Protein 3GN3 (pdb70)

Secondary structure (DSSP, 8-state):
-GGGSSEEE--SEEEEEEE-TT-HHHHHHHTTHHHHHHHH-TTTEEEEEEE---TTSTTHHHHHHHHHHHTTSTTHHHHHHHHHHHHHHTGGGGS-BTTTBSGGGG--HHHHHHHHHHHHT---HHHHH-GGGHHHHHHHHHHHHHHT--SSSEEEETTEE-TT--TTS-HHHHHHHH-/--TTTTEEE--SEEEEEEE-TT-HHHHHHHTTHHHHHHHH-TTTEEEEEEE---TTSTTHHHHHHHHHHHTTSTTTHHHHHHHHHHHHHT-GGGS-BTTTBSGGGG--HHHHHHHHHHHHT---HHHHT-GGGHHHHHHHHHHHHHTT--SSSEEEETTEE-TT--TTS-HHHHHHHH-

Foldseek 3Di:
DLVDQLKAAQAPKEKEKEAQLLDLQRLLLLVCVVVLCVVLDSNHYMYGYFYDQDVLFPCSVLLVLQLLLLLVPPVHNVRSSLLSVLCSVVSVVSGAVVSPHDPCVVPDSVNVQVSSCVRSVDDRVVSSPPPVSVVSVVVSNVVCVVLVPDDPIWMAIPSHTDPPDGSPDDSVVVSVVSD/DLQPQQKAADADKEKEKEAQLLDLQSLLLLVCVVVLCVVQDSNHYMYGYFYDQDVLFPCSVLLVLQLLLLLVDPCHNVSSSLLSVLCSVVRVVSGADVSPHDPCVVPDSVRVNVSSCVSSVDDRVVSSPDPVSVVSVVVSHVVCVVLPHDDPIWIDIPSHTDPPDGSPDDSVVVSVVSD

Sequence (358 aa):
MHSDALSWGHGPRLFEVFLEPTCPFSVKAFFKLDDLLAQAGEDNVTVRIRLQSQPWHMFSGVIVRCILAAATLEGGKESAKAVMTAVASHREEFEFEHHAGGPNLDATPNDIIARIERYSGLALAEAFANPELEHAVKWHTKYARQNGIHVSPTFMINGLVQPGMSSGDPVSKWVSDIGMHSDALSWGHGPRLFEVFLEPTCPFSVKAFFKLDDLLAQAGEDNVTVRIRLQSQPWHMFSGVIVRCILAAATLEGGKESAKAVMTAVASHREEFEFEHHAGGPNLDATPNDIIARIERYSGLALAEAFANPELEHAVKWHTKYARQNGIHVSPTFMINGLVQPGMSSGDPVSKWVSDIG

B-factor: mean 40.94, std 8.8, range [12.62, 72.03]

InterPro domains:
  IPR036249 Thioredoxin-like superfamily [SSF52833] (10-175)

Structure (mmCIF, N/CA/C/O backbone):
data_3GN3
#
_entry.id   3GN3
#
_cell.length_a   151.968
_cell.length_b   151.968
_cell.length_c   115.894
_cell.angle_alpha   90.00
_cell.angle_beta   90.00
_cell.angle_gamma   120.00
#
_symmetry.space_group_name_H-M   'P 61 2 2'
#
loop_
_entity.id
_entity.type
_entity.pdbx_description
1 polymer 'putative protein-disulfide isomerase'
2 non-polymer 'SULFATE ION'
3 non-polymer GLYCEROL
4 water water
#
loop_
_atom_site.group_PDB
_atom_site.id
_atom_site.type_symbol
_atom_site.label_atom_id
_atom_site.label_alt_id
_atom_site.label_comp_id
_atom_site.label_asym_id
_atom_site.label_entity_id
_atom_site.label_seq_id
_atom_site.pdbx_PDB_ins_code
_atom_site.Cartn_x
_atom_site.Cartn_y
_atom_site.Cartn_z
_atom_site.occupancy
_atom_site.B_iso_or_equiv
_atom_site.auth_seq_id
_atom_site.auth_comp_id
_atom_site.auth_asym_id
_atom_site.auth_atom_id
_atom_site.pdbx_PDB_model_num
ATOM 1 N N . MET A 1 4 ? 38.769 54.778 11.114 1.00 67.83 1 MET A N 1
ATOM 2 C CA . MET A 1 4 ? 39.991 55.046 10.291 1.00 67.62 1 MET A CA 1
ATOM 3 C C . MET A 1 4 ? 40.552 53.783 9.639 1.00 67.13 1 MET A C 1
ATOM 4 O O . MET A 1 4 ? 41.226 52.981 10.300 1.00 66.93 1 MET A O 1
ATOM 9 N N . HIS A 1 5 ? 40.272 53.620 8.340 1.00 66.27 2 HIS A N 1
ATOM 10 C CA . HIS A 1 5 ? 40.836 52.516 7.548 1.00 65.16 2 HIS A CA 1
ATOM 11 C C . HIS A 1 5 ? 42.359 52.575 7.541 1.00 64.42 2 HIS A C 1
ATOM 12 O O . HIS A 1 5 ? 43.015 51.542 7.569 1.00 64.61 2 HIS A O 1
ATOM 19 N N . SER A 1 6 ? 42.904 53.791 7.507 1.00 63.51 3 SER A N 1
ATOM 20 C CA . SER A 1 6 ? 44.344 54.039 7.354 1.00 62.77 3 SER A CA 1
ATOM 21 C C . SER A 1 6 ? 45.271 53.449 8.423 1.00 62.04 3 SER A C 1
ATOM 22 O O . SER A 1 6 ? 46.479 53.411 8.227 1.00 61.96 3 SER A O 1
ATOM 25 N N . ASP A 1 7 ? 44.730 53.006 9.552 1.00 61.18 4 ASP A N 1
ATOM 26 C CA . ASP A 1 7 ? 45.599 52.425 10.576 1.00 60.38 4 ASP A CA 1
ATOM 27 C C . ASP A 1 7 ? 45.092 51.185 11.342 1.00 58.61 4 ASP A C 1
ATOM 28 O O . ASP A 1 7 ? 45.522 50.948 12.460 1.00 58.80 4 ASP A O 1
ATOM 33 N N . ALA A 1 8 ? 44.224 50.375 10.745 1.00 56.55 5 ALA A N 1
ATOM 34 C CA . ALA A 1 8 ? 43.859 49.119 11.396 1.00 54.66 5 ALA A CA 1
ATOM 35 C C . ALA A 1 8 ? 45.098 48.216 11.469 1.00 53.22 5 ALA A C 1
ATOM 36 O O . ALA A 1 8 ? 45.523 47.807 12.565 1.00 53.06 5 ALA A O 1
ATOM 38 N N . LEU A 1 9 ? 45.690 47.948 10.307 1.00 50.77 6 LEU A N 1
ATOM 39 C CA . LEU A 1 9 ? 46.763 46.975 10.201 1.00 48.56 6 LEU A CA 1
ATOM 40 C C . LEU A 1 9 ? 48.088 47.628 10.568 1.00 47.49 6 LEU A C 1
ATOM 41 O O . LEU A 1 9 ? 48.958 47.808 9.722 1.00 47.33 6 LEU A O 1
ATOM 46 N N . SER A 1 10 ? 48.221 47.980 11.844 1.00 45.74 7 SER A N 1
ATOM 47 C CA . SER A 1 10 ? 49.308 48.814 12.314 1.00 44.57 7 SER A CA 1
ATOM 48 C C . SER A 1 10 ? 49.917 48.287 13.628 1.00 43.90 7 SER A C 1
ATOM 49 O O . SER A 1 10 ? 49.190 47.865 14.515 1.00 44.19 7 SER A O 1
ATOM 52 N N . TRP A 1 11 ? 51.244 48.286 13.736 1.00 42.19 8 TRP A N 1
ATOM 53 C CA . TRP A 1 11 ? 51.930 47.788 14.921 1.00 41.00 8 TRP A CA 1
ATOM 54 C C . TRP A 1 11 ? 53.134 48.667 15.210 1.00 40.68 8 TRP A C 1
ATOM 55 O O . TRP A 1 11 ? 53.746 49.237 14.299 1.00 40.24 8 TRP A O 1
ATOM 66 N N . GLY A 1 12 ? 53.484 48.759 16.489 1.00 39.99 9 GLY A N 1
ATOM 67 C CA . GLY A 1 12 ? 54.589 49.593 16.917 1.00 39.48 9 GLY A CA 1
ATOM 68 C C . GLY A 1 12 ? 54.038 50.981 17.082 1.00 39.28 9 GLY A C 1
ATOM 69 O O . GLY A 1 12 ? 52.906 51.240 16.693 1.00 39.11 9 GLY A O 1
ATOM 70 N N . HIS A 1 13 ? 54.825 51.877 17.659 1.00 39.39 10 HIS A N 1
ATOM 71 C CA . HIS A 1 13 ? 54.358 53.225 17.909 1.00 39.94 10 HIS A CA 1
ATOM 72 C C . HIS A 1 13 ? 55.477 54.245 17.702 1.00 40.27 10 HIS A C 1
ATOM 73 O O . HIS A 1 13 ? 55.374 55.377 18.164 1.00 40.37 10 HIS A O 1
ATOM 80 N N . GLY A 1 14 ? 56.537 53.848 16.995 1.00 40.56 11 GLY A N 1
ATOM 81 C CA . GLY A 1 14 ? 57.661 54.749 16.704 1.00 40.61 11 GLY A CA 1
ATOM 82 C C . GLY A 1 14 ? 57.334 55.805 15.650 1.00 40.78 11 GLY A C 1
ATOM 83 O O . GLY A 1 14 ? 56.312 55.701 14.962 1.00 40.81 11 GLY A O 1
ATOM 84 N N . PRO A 1 15 ? 58.195 56.832 15.518 1.00 40.48 12 PRO A N 1
ATOM 85 C CA . PRO A 1 15 ? 57.919 57.939 14.605 1.00 40.42 12 PRO A CA 1
ATOM 86 C C . PRO A 1 15 ? 58.334 57.691 13.141 1.00 40.49 12 PRO A C 1
ATOM 87 O O . PRO A 1 15 ? 57.891 58.422 12.258 1.00 40.52 12 PRO A O 1
ATOM 91 N N . ARG A 1 16 ? 59.194 56.706 12.885 1.00 40.03 13 ARG A N 1
ATOM 92 C CA . ARG A 1 16 ? 59.513 56.352 11.507 1.00 39.62 13 ARG A CA 1
ATOM 93 C C . ARG A 1 16 ? 58.471 55.363 10.976 1.00 38.28 13 ARG A C 1
ATOM 94 O O . ARG A 1 16 ? 58.313 54.285 11.528 1.00 38.31 13 ARG A O 1
ATOM 102 N N . LEU A 1 17 ? 57.770 55.743 9.905 1.00 36.73 14 L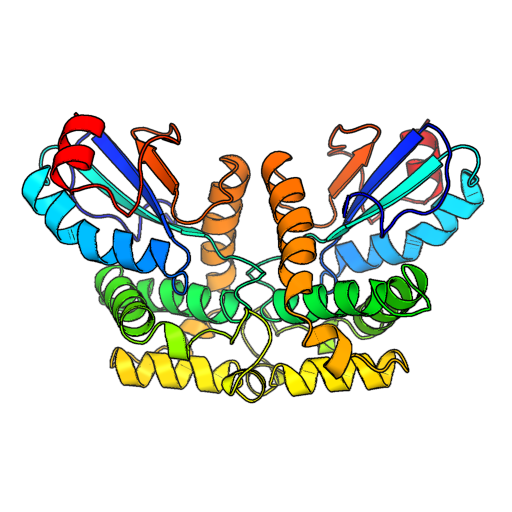EU A N 1
ATOM 103 C CA . LEU A 1 17 ? 56.676 54.943 9.362 1.00 35.04 14 LEU A CA 1
ATOM 104 C C . LEU A 1 17 ? 57.114 54.015 8.228 1.00 34.46 14 LEU A C 1
ATOM 105 O O . LEU A 1 17 ? 57.627 54.462 7.190 1.00 34.50 14 LEU A O 1
ATOM 110 N N . PHE A 1 18 ? 56.897 52.723 8.441 1.00 33.35 15 PHE A N 1
ATOM 111 C CA . PHE A 1 18 ? 57.291 51.694 7.499 1.00 32.84 15 PHE A CA 1
ATOM 112 C C . PHE A 1 18 ? 56.047 51.043 6.935 1.00 32.70 15 PHE A C 1
ATOM 113 O O . PHE A 1 18 ? 55.366 50.295 7.645 1.00 32.85 15 PHE A O 1
ATOM 121 N N . GLU A 1 19 ? 55.736 51.330 5.671 1.00 32.22 16 GLU A N 1
ATOM 122 C CA . GLU A 1 19 ? 54.534 50.770 5.051 1.00 31.75 16 GLU A CA 1
ATOM 123 C C . GLU A 1 19 ? 54.901 49.718 4.034 1.00 31.81 16 GLU A C 1
ATOM 124 O O . GLU A 1 19 ? 55.808 49.927 3.219 1.00 32.66 16 GLU A O 1
ATOM 130 N N . VAL A 1 20 ? 54.210 48.584 4.086 1.00 31.11 17 VAL A N 1
ATOM 131 C CA . VAL A 1 20 ? 54.495 47.482 3.182 1.00 30.66 17 VAL A CA 1
ATOM 132 C C . VAL A 1 20 ? 53.215 47.037 2.491 1.00 30.42 17 VAL A C 1
ATOM 133 O O . VAL A 1 20 ? 52.217 46.714 3.163 1.00 30.22 17 VAL A O 1
ATOM 137 N N . PHE A 1 21 ? 53.262 47.005 1.158 1.00 29.84 18 PHE A N 1
ATOM 138 C CA . PHE A 1 21 ? 52.126 46.637 0.330 1.00 29.34 18 PHE A CA 1
ATOM 139 C C . PHE A 1 21 ? 52.245 45.177 0.011 1.00 29.84 18 PHE A C 1
ATOM 140 O O . PHE A 1 21 ? 53.231 44.741 -0.577 1.00 30.17 18 PHE A O 1
ATOM 148 N N . LEU A 1 22 ? 51.237 44.412 0.400 1.00 30.43 19 LEU A N 1
ATOM 149 C CA . LEU A 1 22 ? 51.312 42.968 0.279 1.00 31.20 19 LEU A CA 1
ATOM 150 C C . LEU A 1 22 ? 50.114 42.402 -0.475 1.00 31.86 19 LEU A C 1
ATOM 151 O O . LEU A 1 22 ? 48.971 42.803 -0.237 1.00 32.05 19 LEU A O 1
ATOM 156 N N . GLU A 1 23 ? 50.393 41.501 -1.407 1.00 32.53 20 GLU A N 1
ATOM 157 C CA . GLU A 1 23 ? 49.365 40.653 -1.992 1.00 34.01 20 GLU A CA 1
ATOM 158 C C . GLU A 1 23 ? 49.400 39.340 -1.198 1.00 34.41 20 GLU A C 1
ATOM 159 O O . GLU A 1 23 ? 50.422 38.641 -1.205 1.00 35.21 20 GLU A O 1
ATOM 165 N N . PRO A 1 24 ? 48.297 39.002 -0.509 1.00 34.78 21 PRO A N 1
ATOM 166 C CA . PRO A 1 24 ? 48.276 37.856 0.437 1.00 35.04 21 PRO A CA 1
ATOM 167 C C . PRO A 1 24 ? 48.672 36.497 -0.144 1.00 34.87 21 PRO A C 1
ATOM 168 O O . PRO A 1 24 ? 49.111 35.619 0.614 1.00 35.11 21 PRO A O 1
ATOM 172 N N . THR A 1 25 ? 48.526 36.318 -1.455 1.00 34.52 22 THR A N 1
ATOM 173 C CA . THR A 1 25 ? 48.893 35.044 -2.086 1.00 34.43 22 THR A CA 1
ATOM 174 C C . THR A 1 25 ? 50.120 35.148 -2.990 1.00 34.37 22 THR A C 1
ATOM 175 O O . THR A 1 25 ? 50.334 34.290 -3.856 1.00 34.69 22 THR A O 1
ATOM 179 N N . CYS A 1 26 ? 50.916 36.196 -2.811 1.00 34.12 23 CYS A N 1
ATOM 180 C CA . CYS A 1 26 ? 52.110 36.388 -3.636 1.00 33.82 23 CYS A CA 1
ATOM 181 C C . CYS A 1 26 ? 53.341 35.854 -2.903 1.00 33.50 23 CYS A C 1
ATOM 182 O O . CYS A 1 26 ? 53.560 36.178 -1.744 1.00 33.12 23 CYS A O 1
ATOM 185 N N . PRO A 1 27 ? 54.152 35.025 -3.578 1.00 33.75 24 PRO A N 1
ATOM 186 C CA . PRO A 1 27 ? 55.287 34.355 -2.898 1.00 33.67 24 PRO A CA 1
ATOM 187 C C . PRO A 1 27 ? 56.270 35.334 -2.237 1.00 34.08 24 PRO A C 1
ATOM 188 O O . PRO A 1 27 ? 56.728 35.094 -1.102 1.00 34.32 24 PRO A O 1
ATOM 192 N N . PHE A 1 28 ? 56.567 36.436 -2.930 1.00 34.07 25 PHE A N 1
ATOM 193 C CA . PHE A 1 28 ? 57.504 37.438 -2.426 1.00 33.79 25 PHE A CA 1
ATOM 194 C C . PHE A 1 28 ? 56.897 38.191 -1.270 1.00 33.74 25 PHE A C 1
ATOM 195 O O . PHE A 1 28 ? 57.606 38.543 -0.306 1.00 33.54 25 PHE A O 1
ATOM 203 N N . SER A 1 29 ? 55.583 38.432 -1.366 1.00 33.72 26 SER A N 1
ATOM 204 C CA . SER A 1 29 ? 54.833 39.091 -0.298 1.00 33.80 26 SER A CA 1
ATOM 205 C C . SER A 1 29 ? 54.868 38.266 0.976 1.00 33.43 26 SER A C 1
ATOM 206 O O . SER A 1 29 ? 55.184 38.795 2.033 1.00 33.63 26 SER A O 1
ATOM 209 N N . VAL A 1 30 ? 54.570 36.974 0.854 1.00 33.59 27 VAL A N 1
ATOM 210 C CA . VAL A 1 30 ? 54.635 35.999 1.956 1.00 34.03 27 VAL A CA 1
ATOM 211 C C . VAL A 1 30 ? 56.007 36.022 2.661 1.00 34.66 27 VAL A C 1
ATOM 212 O O . VAL A 1 30 ? 56.092 36.158 3.887 1.00 34.66 27 VAL A O 1
ATOM 216 N N . LYS A 1 31 ? 57.070 35.918 1.867 1.00 35.10 28 LYS A N 1
ATOM 217 C CA . LYS A 1 31 ? 58.434 36.044 2.350 1.00 35.62 28 LYS A CA 1
ATOM 218 C C . LYS A 1 31 ? 58.614 37.331 3.193 1.00 35.65 28 LYS A C 1
ATOM 219 O O . LYS A 1 31 ? 59.086 37.272 4.335 1.00 35.80 28 LYS A O 1
ATOM 225 N N . ALA A 1 32 ? 58.214 38.486 2.660 1.00 35.45 29 ALA A N 1
ATOM 226 C CA . ALA A 1 32 ? 58.320 39.735 3.429 1.00 35.24 29 ALA A CA 1
ATOM 227 C C . ALA A 1 32 ? 57.402 39.723 4.655 1.00 35.26 29 ALA A C 1
ATOM 228 O O . ALA A 1 32 ? 57.757 40.254 5.721 1.00 35.14 29 ALA A O 1
ATOM 230 N N . PHE A 1 33 ? 56.231 39.105 4.504 1.00 35.16 30 PHE A N 1
ATOM 231 C CA . PHE A 1 33 ? 55.246 39.066 5.578 1.00 35.84 30 PHE A CA 1
ATOM 232 C C . PHE A 1 33 ? 55.824 38.373 6.815 1.00 36.08 30 PHE A C 1
ATOM 233 O O . PHE A 1 33 ? 55.800 38.921 7.918 1.00 35.72 30 PHE A O 1
ATOM 241 N N . PHE A 1 34 ? 56.350 37.171 6.607 1.00 36.59 31 PHE A N 1
ATOM 242 C CA . PHE A 1 34 ? 57.040 36.432 7.659 1.00 37.56 31 PHE A CA 1
ATOM 243 C C . PHE A 1 34 ? 58.318 37.090 8.228 1.00 38.16 31 PHE A C 1
ATOM 244 O O . PHE A 1 34 ? 58.937 36.527 9.121 1.00 39.27 31 PHE A O 1
ATOM 252 N N . LYS A 1 35 ? 58.697 38.279 7.755 1.00 38.06 32 LYS A N 1
ATOM 253 C CA . LYS A 1 35 ? 59.841 38.985 8.329 1.00 37.35 32 LYS A CA 1
ATOM 254 C C . LYS A 1 35 ? 59.414 40.190 9.152 1.00 37.91 32 LYS A C 1
ATOM 255 O O . LYS A 1 35 ? 60.253 40.854 9.774 1.00 38.64 32 LYS A O 1
ATOM 261 N N . LEU A 1 36 ? 58.121 40.488 9.184 1.00 37.89 33 LEU A N 1
ATOM 262 C CA . LEU A 1 36 ? 57.689 41.709 9.852 1.00 38.37 33 LEU A CA 1
ATOM 263 C C . LEU A 1 36 ? 57.801 41.651 11.379 1.00 38.95 33 LEU A C 1
ATOM 264 O O . LEU A 1 36 ? 58.038 42.680 12.022 1.00 38.09 33 LEU A O 1
ATOM 269 N N . ASP A 1 37 ? 57.658 40.451 11.957 1.00 40.33 34 ASP A N 1
ATOM 270 C CA . ASP A 1 37 ? 57.881 40.267 13.405 1.00 41.64 34 ASP A CA 1
ATOM 271 C C . ASP A 1 37 ? 59.322 40.604 13.784 1.00 41.22 34 ASP A C 1
ATOM 272 O O . ASP A 1 37 ? 59.533 41.436 14.663 1.00 40.70 34 ASP A O 1
ATOM 277 N N . ASP A 1 38 ? 60.295 39.994 13.095 1.00 41.12 35 ASP A N 1
ATOM 278 C CA . ASP A 1 38 ? 61.713 40.332 13.297 1.00 41.60 35 ASP A CA 1
ATOM 279 C C . ASP A 1 38 ? 61.933 41.800 13.111 1.00 41.08 35 ASP A C 1
ATOM 280 O O . ASP A 1 38 ? 62.621 42.425 13.914 1.00 41.61 35 ASP A O 1
ATOM 285 N N . LEU A 1 39 ? 61.383 42.345 12.029 1.00 39.88 36 LEU A N 1
ATOM 286 C CA . LEU A 1 39 ? 61.611 43.738 11.736 1.00 39.05 36 LEU A CA 1
ATOM 287 C C . LEU A 1 39 ? 61.264 44.633 12.936 1.00 38.57 36 LEU A C 1
ATOM 288 O O . LEU A 1 39 ? 62.071 45.461 13.357 1.00 38.46 36 LEU A O 1
ATOM 293 N N . LEU A 1 40 ? 60.070 44.446 13.480 1.00 38.35 37 LEU A N 1
ATOM 294 C CA . LEU A 1 40 ? 59.595 45.224 14.614 1.00 38.45 37 LEU A CA 1
ATOM 295 C C . LEU A 1 40 ? 60.474 45.011 15.872 1.00 38.05 37 LEU A C 1
ATOM 296 O O . LEU A 1 40 ? 60.872 45.967 16.542 1.00 37.38 37 LEU A O 1
ATOM 301 N N . ALA A 1 41 ? 60.778 43.746 16.157 1.00 37.88 38 ALA A N 1
ATOM 302 C CA . ALA A 1 41 ? 61.706 43.356 17.224 1.00 37.49 38 ALA A CA 1
ATOM 303 C C . ALA A 1 41 ? 63.086 44.024 17.081 1.00 37.51 38 ALA A C 1
ATOM 304 O O . ALA A 1 41 ? 63.599 44.614 18.026 1.00 37.59 38 ALA A O 1
ATOM 306 N N . GLN A 1 42 ? 63.670 43.933 15.894 1.00 37.62 39 GLN A N 1
ATOM 307 C CA . GLN A 1 42 ? 64.990 44.485 15.629 1.00 37.75 39 GLN A CA 1
ATOM 308 C C . GLN A 1 42 ? 64.997 45.985 15.467 1.00 38.57 39 GLN A C 1
ATOM 309 O O . GLN A 1 42 ? 65.901 46.626 15.948 1.00 39.21 39 GLN A O 1
ATOM 315 N N . ALA A 1 43 ? 64.011 46.556 14.784 1.00 39.67 40 ALA A N 1
ATOM 316 C CA . ALA A 1 43 ? 63.946 48.008 14.652 1.00 40.35 40 ALA A CA 1
ATOM 317 C C . ALA A 1 43 ? 63.539 48.686 15.959 1.00 40.92 40 ALA A C 1
ATOM 318 O O . ALA A 1 43 ? 64.049 49.755 16.284 1.00 40.41 40 ALA A O 1
ATOM 320 N N . GLY A 1 44 ? 62.611 48.055 16.687 1.00 42.08 41 GLY A N 1
ATOM 321 C CA . GLY A 1 44 ? 62.115 48.552 17.977 1.00 42.97 41 GLY A CA 1
ATOM 322 C C . GLY A 1 44 ? 60.804 49.315 17.877 1.00 44.02 41 GLY A C 1
ATOM 323 O O . GLY A 1 44 ? 60.699 50.281 17.123 1.00 43.91 41 GLY A O 1
ATOM 324 N N . GLU A 1 45 ? 59.812 48.900 18.662 1.00 44.81 42 GLU A N 1
ATOM 325 C CA . GLU A 1 45 ? 58.497 49.547 18.670 1.00 46.01 42 GLU A CA 1
ATOM 326 C C . GLU A 1 45 ? 58.500 50.994 19.103 1.00 46.07 42 GLU A C 1
ATOM 327 O O . GLU A 1 45 ? 57.511 51.704 18.913 1.00 45.88 42 GLU A O 1
ATOM 333 N N . ASP A 1 46 ? 59.610 51.420 19.692 1.00 46.59 43 ASP A N 1
ATOM 334 C CA . ASP A 1 46 ? 59.782 52.806 20.100 1.00 47.29 43 ASP A CA 1
ATOM 335 C C . ASP A 1 46 ? 60.271 53.660 18.942 1.00 46.38 43 ASP A C 1
ATOM 336 O O . ASP A 1 46 ? 60.105 54.871 18.965 1.00 46.49 43 ASP A O 1
ATOM 341 N N . ASN A 1 47 ? 60.834 53.010 17.924 1.00 45.50 44 ASN A N 1
ATOM 342 C CA . ASN A 1 47 ? 61.403 53.678 16.749 1.00 44.98 44 ASN A CA 1
ATOM 343 C C . ASN A 1 47 ? 60.544 53.695 15.469 1.00 44.32 44 ASN A C 1
ATOM 344 O O . ASN A 1 47 ? 60.619 54.639 14.673 1.00 43.87 44 ASN A O 1
ATOM 349 N N . VAL A 1 48 ? 59.750 52.645 15.270 1.00 43.23 45 VAL A N 1
ATOM 350 C CA . VAL A 1 48 ? 59.025 52.490 14.028 1.00 42.30 45 VAL A CA 1
ATOM 351 C C . VAL A 1 48 ? 57.582 52.157 14.265 1.00 41.67 45 VAL A C 1
ATOM 352 O O . VAL A 1 48 ? 57.219 51.632 15.325 1.00 42.15 45 VAL A O 1
ATOM 356 N N . THR A 1 49 ? 56.772 52.478 13.263 1.00 40.33 46 THR A N 1
ATOM 357 C CA . THR A 1 49 ? 55.442 51.919 13.105 1.00 39.51 46 THR A CA 1
ATOM 358 C C . THR A 1 49 ? 55.434 51.110 11.799 1.00 38.63 46 THR A C 1
ATOM 359 O O . THR A 1 49 ? 55.888 51.587 10.766 1.00 38.64 46 THR A O 1
ATOM 363 N N . VAL A 1 50 ? 54.964 49.873 11.871 1.00 37.63 47 VAL A N 1
ATOM 364 C CA . VAL A 1 50 ? 54.829 49.020 10.703 1.00 37.16 47 VAL A CA 1
ATOM 365 C C . VAL A 1 50 ? 53.355 48.936 10.324 1.00 36.90 47 VAL A C 1
ATOM 366 O O . VAL A 1 50 ? 52.532 48.575 11.149 1.00 36.64 47 VAL A O 1
ATOM 370 N N . ARG A 1 51 ? 53.016 49.292 9.085 1.00 36.82 48 ARG A N 1
ATOM 371 C CA . ARG A 1 51 ? 51.643 49.108 8.585 1.00 36.51 48 ARG A CA 1
ATOM 372 C C . ARG A 1 51 ? 51.613 48.256 7.331 1.00 36.10 48 ARG A C 1
ATOM 373 O O . ARG A 1 51 ? 52.415 48.452 6.411 1.00 36.22 48 ARG A O 1
ATOM 381 N N . ILE A 1 52 ? 50.676 47.320 7.310 1.00 35.50 49 ILE A N 1
ATOM 382 C CA . ILE A 1 52 ? 50.349 46.554 6.123 1.00 35.27 49 ILE A CA 1
ATOM 383 C C . ILE A 1 52 ? 49.249 47.254 5.288 1.00 35.14 49 ILE A C 1
ATOM 384 O O . ILE A 1 52 ? 48.230 47.705 5.827 1.00 35.06 49 ILE A O 1
ATOM 389 N N . ARG A 1 53 ? 49.476 47.365 3.977 1.00 34.94 50 ARG A N 1
ATOM 390 C CA . ARG A 1 53 ? 48.413 47.757 3.049 1.00 34.57 50 ARG A CA 1
ATOM 391 C C . ARG A 1 53 ? 48.239 46.600 2.098 1.00 34.75 50 ARG A C 1
ATOM 392 O O . ARG A 1 53 ? 49.209 45.926 1.746 1.00 34.76 50 ARG A O 1
ATOM 400 N N . LEU A 1 54 ? 47.001 46.370 1.674 1.00 34.50 51 LEU A N 1
ATOM 401 C CA . LEU A 1 54 ? 46.704 45.213 0.854 1.00 34.19 51 LEU A CA 1
ATOM 402 C C . LEU A 1 54 ? 46.729 45.578 -0.630 1.00 34.15 51 LEU A C 1
ATOM 403 O O . LEU A 1 54 ? 45.976 46.441 -1.096 1.00 34.35 51 LEU A O 1
ATOM 408 N N . GLN A 1 55 ? 47.642 44.950 -1.356 1.00 33.81 52 GLN A N 1
ATOM 409 C CA . GLN A 1 55 ? 47.825 45.198 -2.779 1.00 33.32 52 GLN A CA 1
ATOM 410 C C . GLN A 1 55 ? 47.215 44.031 -3.514 1.00 33.28 52 GLN A C 1
ATOM 411 O O . GLN A 1 55 ? 47.890 43.014 -3.744 1.00 33.78 52 GLN A O 1
ATOM 417 N N . SER A 1 56 ? 45.936 44.147 -3.856 1.00 32.62 53 SER A N 1
ATOM 418 C CA . SER A 1 56 ? 45.239 43.078 -4.565 1.00 32.31 53 SER A CA 1
ATOM 419 C C . SER A 1 56 ? 45.693 42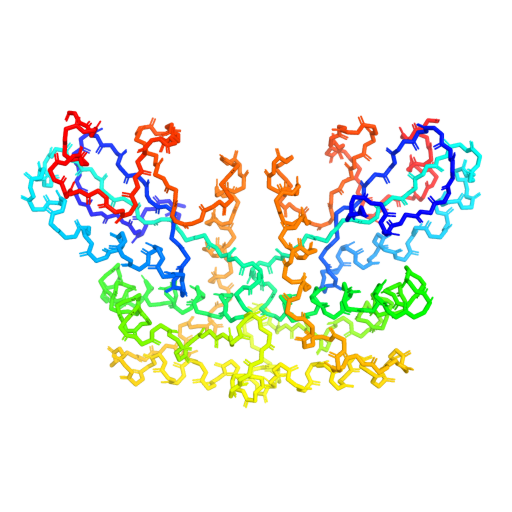.990 -6.041 1.00 32.39 53 SER A C 1
ATOM 420 O O . SER A 1 56 ? 45.536 43.942 -6.783 1.00 32.83 53 SER A O 1
ATOM 423 N N . GLN A 1 57 ? 46.271 41.869 -6.462 1.00 32.35 54 GLN A N 1
ATOM 424 C CA . GLN A 1 57 ? 46.758 41.737 -7.845 1.00 32.51 54 GLN A CA 1
ATOM 425 C C . GLN A 1 57 ? 45.755 40.968 -8.715 1.00 32.64 54 GLN A C 1
ATOM 426 O O . GLN A 1 57 ? 45.432 39.813 -8.399 1.00 32.59 54 GLN A O 1
ATOM 432 N N . PRO A 1 58 ? 45.262 41.591 -9.814 1.00 32.74 55 PRO A N 1
ATOM 433 C CA . PRO A 1 58 ? 44.193 40.985 -10.634 1.00 32.55 55 PRO A CA 1
ATOM 434 C C . PRO A 1 58 ? 44.596 39.674 -11.294 1.00 32.74 55 PRO A C 1
ATOM 435 O O . PRO A 1 58 ? 43.714 38.857 -11.627 1.00 32.48 55 PRO A O 1
ATOM 439 N N . TRP A 1 59 ? 45.898 39.451 -11.468 1.00 32.83 56 TRP A N 1
ATOM 440 C CA . TRP A 1 59 ? 46.346 38.141 -11.964 1.00 33.41 56 TRP A CA 1
ATOM 441 C C . TRP A 1 59 ? 46.399 37.059 -10.866 1.00 33.88 56 TRP A C 1
ATOM 442 O O . TRP A 1 59 ? 46.617 35.884 -11.160 1.00 34.98 56 TRP A O 1
ATOM 453 N N . HIS A 1 60 ? 46.194 37.447 -9.611 1.00 33.85 57 HIS A N 1
ATOM 454 C CA . HIS A 1 60 ? 45.895 36.495 -8.534 1.00 34.01 57 HIS A CA 1
ATOM 455 C C . HIS A 1 60 ? 44.352 36.436 -8.364 1.00 33.66 57 HIS A C 1
ATOM 456 O O . HIS A 1 60 ? 43.772 37.234 -7.623 1.00 33.43 57 HIS A O 1
ATOM 463 N N . MET A 1 61 ? 43.702 35.505 -9.065 1.00 33.20 58 MET A N 1
ATOM 464 C CA . MET A 1 61 ? 42.243 35.585 -9.325 1.00 33.32 58 MET A CA 1
ATOM 465 C C . MET A 1 61 ? 41.311 35.483 -8.100 1.00 33.79 58 MET A C 1
ATOM 466 O O . MET A 1 61 ? 40.184 36.003 -8.122 1.00 33.85 58 MET A O 1
ATOM 471 N N . PHE A 1 62 ? 41.781 34.867 -7.017 1.00 33.78 59 PHE A N 1
ATOM 472 C CA . PHE A 1 62 ? 40.987 34.875 -5.796 1.00 33.81 59 PHE A CA 1
ATOM 473 C C . PHE A 1 62 ? 41.394 35.978 -4.818 1.00 33.57 59 PHE A C 1
ATOM 474 O O . PHE A 1 62 ? 40.987 35.962 -3.649 1.00 34.24 59 PHE A O 1
ATOM 482 N N . SER A 1 63 ? 42.147 36.963 -5.295 1.00 32.77 60 SER A N 1
ATOM 483 C CA . SER A 1 63 ? 42.665 37.998 -4.417 1.00 32.44 60 SER A CA 1
ATOM 484 C C . SER A 1 63 ? 41.552 38.811 -3.769 1.00 33.19 60 SER A C 1
ATOM 485 O O . SER A 1 63 ? 41.607 39.107 -2.565 1.00 33.14 60 SER A O 1
ATOM 488 N N . GLY A 1 64 ? 40.556 39.192 -4.566 1.00 33.29 61 GLY A N 1
ATOM 489 C CA . GLY A 1 64 ? 39.431 39.986 -4.057 1.00 34.16 61 GLY A CA 1
ATOM 490 C C . GLY A 1 64 ? 38.664 39.315 -2.922 1.00 34.39 61 GLY A C 1
ATOM 491 O O . GLY A 1 64 ? 38.289 39.974 -1.941 1.00 34.62 61 GLY A O 1
ATOM 492 N N . VAL A 1 65 ? 38.445 38.007 -3.049 1.00 34.51 62 VAL A N 1
ATOM 493 C CA . VAL A 1 65 ? 37.787 37.230 -2.007 1.00 35.03 62 VAL A CA 1
ATOM 494 C C . VAL A 1 65 ? 38.681 37.262 -0.770 1.00 35.90 62 VAL A C 1
ATOM 495 O O . VAL A 1 65 ? 38.245 37.646 0.324 1.00 36.57 62 VAL A O 1
ATOM 499 N N . ILE A 1 66 ? 39.947 36.887 -0.963 1.00 36.20 63 ILE A N 1
ATOM 500 C CA . ILE A 1 66 ? 40.913 36.788 0.129 1.00 36.11 63 ILE A CA 1
ATOM 501 C C . ILE A 1 66 ? 41.164 38.121 0.827 1.00 35.83 63 ILE A C 1
ATOM 502 O O . ILE A 1 66 ? 41.171 38.184 2.054 1.00 36.80 63 ILE A O 1
ATOM 507 N N . VAL A 1 67 ? 41.331 39.190 0.064 1.00 35.21 64 VAL A N 1
ATOM 508 C CA . VAL A 1 67 ? 41.518 40.521 0.665 1.00 34.71 64 VAL A CA 1
ATOM 509 C C . VAL A 1 67 ? 40.300 40.910 1.513 1.00 35.22 64 VAL A C 1
ATOM 510 O O . VAL A 1 67 ? 40.458 41.433 2.630 1.00 35.29 64 VAL A O 1
ATOM 514 N N . ARG A 1 68 ? 39.096 40.658 0.984 1.00 35.40 65 ARG A N 1
ATOM 515 C CA . ARG A 1 68 ? 37.864 40.920 1.734 1.00 35.66 65 ARG A CA 1
ATOM 516 C C . ARG A 1 68 ? 37.840 40.130 3.071 1.00 35.82 65 ARG A C 1
ATOM 517 O O . ARG A 1 68 ? 37.514 40.698 4.121 1.00 35.71 65 ARG A O 1
ATOM 525 N N . CYS A 1 69 ? 38.218 38.849 3.035 1.00 35.53 66 CYS A N 1
ATOM 526 C CA . CYS A 1 69 ? 38.362 38.056 4.254 1.00 36.27 66 CYS A CA 1
ATOM 527 C C . CYS A 1 69 ? 39.282 38.681 5.280 1.00 36.40 66 CYS A C 1
ATOM 528 O O . CYS A 1 69 ? 38.977 38.659 6.495 1.00 36.54 66 CYS A O 1
ATOM 531 N N . ILE A 1 70 ? 40.415 39.214 4.808 1.00 35.68 67 ILE A N 1
ATOM 532 C CA . ILE A 1 70 ? 41.384 39.799 5.717 1.00 34.89 67 ILE A CA 1
ATOM 533 C C . ILE A 1 70 ? 40.751 40.996 6.399 1.00 34.79 67 ILE A C 1
ATOM 534 O O . ILE A 1 70 ? 40.826 41.151 7.618 1.00 34.58 67 ILE A O 1
ATOM 539 N N . LEU A 1 71 ? 40.108 41.836 5.604 1.00 34.99 68 LEU A N 1
ATOM 540 C CA . LEU A 1 71 ? 39.505 43.038 6.139 1.00 35.03 68 LEU A CA 1
ATOM 541 C C . LEU A 1 71 ? 38.256 42.714 6.969 1.00 35.11 68 LEU A C 1
ATOM 542 O O . LEU A 1 71 ? 37.928 43.456 7.904 1.00 35.38 68 LEU A O 1
ATOM 547 N N . ALA A 1 72 ? 37.583 41.613 6.627 1.00 34.77 69 ALA A N 1
ATOM 548 C CA . ALA A 1 72 ? 36.490 41.072 7.445 1.00 35.30 69 ALA A CA 1
ATOM 549 C C . ALA A 1 72 ? 36.994 40.673 8.833 1.00 35.45 69 ALA A C 1
ATOM 550 O O . ALA A 1 72 ? 36.372 41.021 9.833 1.00 36.22 69 ALA A O 1
ATOM 552 N N . ALA A 1 73 ? 38.114 39.949 8.885 1.00 35.57 70 ALA A N 1
ATOM 553 C CA . ALA A 1 73 ? 38.757 39.571 10.154 1.00 35.66 70 ALA A CA 1
ATOM 554 C C . ALA A 1 73 ? 39.073 40.785 11.023 1.00 35.86 70 ALA A C 1
ATOM 555 O O . ALA A 1 73 ? 38.907 40.738 12.231 1.00 36.10 70 ALA A O 1
ATOM 557 N N . ALA A 1 74 ? 39.504 41.879 10.407 1.00 36.23 71 ALA A N 1
ATOM 558 C CA . ALA A 1 74 ? 39.852 43.072 11.162 1.00 36.80 71 ALA A CA 1
ATOM 559 C C . ALA A 1 74 ? 38.663 43.668 11.878 1.00 37.67 71 ALA A C 1
ATOM 560 O O . ALA A 1 74 ? 38.858 44.576 12.678 1.00 38.23 71 ALA A O 1
ATOM 562 N N . THR A 1 75 ? 37.447 43.193 11.572 1.00 38.49 72 THR A N 1
ATOM 563 C CA . THR A 1 75 ? 36.211 43.714 12.204 1.00 39.57 72 THR A CA 1
ATOM 564 C C . THR A 1 75 ? 35.754 42.884 13.402 1.00 40.18 72 THR A C 1
ATOM 565 O O . THR A 1 75 ? 34.992 43.384 14.213 1.00 41.02 72 THR A O 1
ATOM 569 N N . LEU A 1 76 ? 36.197 41.626 13.489 1.00 40.46 73 LEU A N 1
ATOM 570 C CA . LEU A 1 76 ? 36.040 40.784 14.678 1.00 40.67 73 LEU A CA 1
ATOM 571 C C . LEU A 1 76 ? 36.657 41.411 15.946 1.00 41.52 73 LEU A C 1
ATOM 572 O O . LEU A 1 76 ? 37.374 42.420 15.866 1.00 41.86 73 LEU A O 1
ATOM 577 N N . GLU A 1 77 ? 36.394 40.810 17.113 1.00 42.14 74 GLU A N 1
ATOM 578 C CA . GLU A 1 77 ? 36.940 41.340 18.394 1.00 42.40 74 GLU A CA 1
ATOM 579 C C . GLU A 1 77 ? 38.487 41.427 18.431 1.00 42.30 74 GLU A C 1
ATOM 580 O O . GLU A 1 77 ? 39.040 42.377 18.979 1.00 42.33 74 GLU A O 1
ATOM 582 N N . GLY A 1 78 ? 39.177 40.443 17.849 1.00 41.98 75 GLY A N 1
ATOM 583 C CA . GLY A 1 78 ? 40.640 40.468 17.810 1.00 41.99 75 GLY A CA 1
ATOM 584 C C . GLY A 1 78 ? 41.314 41.437 16.835 1.00 42.01 75 GLY A C 1
ATOM 585 O O . GLY A 1 78 ? 42.547 41.466 16.762 1.00 42.40 75 GLY A O 1
ATOM 586 N N . GLY A 1 79 ? 40.519 42.221 16.092 1.00 41.37 76 GLY A N 1
ATOM 587 C CA . GLY A 1 79 ? 41.020 43.195 15.109 1.00 40.19 76 GLY A CA 1
ATOM 588 C C . GLY A 1 79 ? 42.180 42.755 14.210 1.00 39.86 76 GLY A C 1
ATOM 589 O O . GLY A 1 79 ? 42.121 41.719 13.491 1.00 39.23 76 GLY A O 1
ATOM 590 N N . LYS A 1 80 ? 43.248 43.543 14.277 1.00 39.10 77 LYS A N 1
ATOM 591 C CA . LYS A 1 80 ? 44.422 43.326 13.456 1.00 38.93 77 LYS A CA 1
ATOM 592 C C . LYS A 1 80 ? 45.085 41.968 13.728 1.00 39.23 77 LYS A C 1
ATOM 593 O O . LYS A 1 80 ? 45.730 41.403 12.838 1.00 39.79 77 LYS A O 1
ATOM 599 N N . GLU A 1 81 ? 44.921 41.438 14.938 1.00 39.15 78 GLU A N 1
ATOM 600 C CA . GLU A 1 81 ? 45.479 40.126 15.258 1.00 39.73 78 GLU A CA 1
ATOM 601 C C . GLU A 1 81 ? 44.753 39.010 14.517 1.00 39.63 78 GLU A C 1
ATOM 602 O O . GLU A 1 81 ? 45.382 38.031 14.101 1.00 39.83 78 GLU A O 1
ATOM 608 N N . SER A 1 82 ? 43.436 39.178 14.340 1.00 39.60 79 SER A N 1
ATOM 609 C CA . SER A 1 82 ? 42.602 38.229 13.580 1.00 39.08 79 SER A CA 1
ATOM 610 C C . SER A 1 82 ? 42.849 38.353 12.085 1.00 38.15 79 SER A C 1
ATOM 611 O O . SER A 1 82 ? 42.927 37.343 11.389 1.00 37.47 79 SER A O 1
ATOM 614 N N . ALA A 1 83 ? 42.985 39.590 11.605 1.00 37.85 80 ALA A N 1
ATOM 615 C CA . ALA A 1 83 ? 43.431 39.828 10.230 1.00 37.94 80 ALA A CA 1
ATOM 616 C C . ALA A 1 83 ? 44.808 39.180 10.009 1.00 37.92 80 ALA A C 1
ATOM 617 O O . ALA A 1 83 ? 45.030 38.493 8.996 1.00 37.68 80 ALA A O 1
ATOM 619 N N . LYS A 1 84 ? 45.711 39.367 10.976 1.00 37.55 81 LYS A N 1
ATOM 620 C CA . LYS A 1 84 ? 47.034 38.762 10.898 1.00 37.83 81 LYS A CA 1
ATOM 621 C C . LYS A 1 84 ? 46.935 37.226 10.877 1.00 36.88 81 LYS A C 1
ATOM 622 O O . LYS A 1 84 ? 47.595 36.564 10.063 1.00 37.04 81 LYS A O 1
ATOM 628 N N . ALA A 1 85 ? 46.082 36.669 11.734 1.00 35.48 82 ALA A N 1
ATOM 629 C CA . ALA A 1 85 ? 45.767 35.239 11.690 1.00 34.64 82 ALA A CA 1
ATOM 630 C C . ALA A 1 85 ? 45.352 34.781 10.278 1.00 34.60 82 ALA A C 1
ATOM 631 O O . ALA A 1 85 ? 45.887 33.778 9.752 1.00 34.84 82 ALA A O 1
ATOM 633 N N . VAL A 1 86 ? 44.428 35.522 9.649 1.00 33.86 83 VAL A N 1
ATOM 634 C CA . VAL A 1 86 ? 43.987 35.194 8.276 1.00 33.26 83 VAL A CA 1
ATOM 635 C C . VAL A 1 86 ? 45.130 35.278 7.248 1.00 32.45 83 VAL A C 1
ATOM 636 O O . VAL A 1 86 ? 45.290 34.352 6.428 1.00 32.40 83 VAL A O 1
ATOM 640 N N . MET A 1 87 ? 45.914 36.365 7.294 1.00 31.68 84 MET A N 1
ATOM 641 C CA . MET A 1 87 ? 47.109 36.500 6.410 1.00 31.34 84 MET A CA 1
ATOM 642 C C . MET A 1 87 ? 48.080 35.329 6.619 1.00 31.63 84 MET A C 1
ATOM 643 O O . MET A 1 87 ? 48.527 34.717 5.649 1.00 31.41 84 MET A O 1
ATOM 648 N N . THR A 1 88 ? 48.344 34.987 7.886 1.00 31.76 85 THR A N 1
ATOM 649 C CA . THR A 1 88 ? 49.203 33.847 8.220 1.00 31.88 85 THR A CA 1
ATOM 650 C C . THR A 1 88 ? 48.669 32.533 7.654 1.00 32.70 85 THR A C 1
ATOM 651 O O . THR A 1 88 ? 49.434 31.738 7.100 1.00 33.26 85 THR A O 1
ATOM 655 N N . ALA A 1 89 ? 47.362 32.296 7.790 1.00 33.17 86 ALA A N 1
ATOM 656 C CA . ALA A 1 89 ? 46.779 31.047 7.274 1.00 33.55 86 ALA A CA 1
ATOM 657 C C . ALA A 1 89 ? 46.898 30.958 5.748 1.00 33.90 86 ALA A C 1
ATOM 658 O O . ALA A 1 89 ? 47.233 29.887 5.201 1.00 34.45 86 ALA A O 1
ATOM 660 N N . VAL A 1 90 ? 46.647 32.080 5.065 1.00 33.92 87 VAL A N 1
ATOM 661 C CA . VAL A 1 90 ? 46.793 32.133 3.598 1.00 33.90 87 VAL A CA 1
ATOM 662 C C . VAL A 1 90 ? 48.270 31.955 3.217 1.00 34.14 87 VAL A C 1
ATOM 663 O O . VAL A 1 90 ? 48.617 31.089 2.406 1.00 33.54 87 VAL A O 1
ATOM 667 N N . ALA A 1 91 ? 49.131 32.754 3.845 1.00 34.79 88 ALA A N 1
ATOM 668 C CA . ALA A 1 91 ? 50.581 32.685 3.628 1.00 35.52 88 ALA A CA 1
ATOM 669 C C . ALA A 1 91 ? 51.158 31.266 3.769 1.00 36.29 88 ALA A C 1
ATOM 670 O O . ALA A 1 91 ? 51.874 30.806 2.875 1.00 36.38 88 ALA A O 1
ATOM 672 N N . SER A 1 92 ? 50.823 30.575 4.866 1.00 37.04 89 SER A N 1
ATOM 673 C CA . SER A 1 92 ? 51.268 29.187 5.110 1.00 38.22 89 SER A CA 1
ATOM 674 C C . SER A 1 92 ? 50.805 28.178 4.079 1.00 38.79 89 SER A C 1
ATOM 675 O O . SER A 1 92 ? 51.488 27.195 3.831 1.00 38.75 89 SER A O 1
ATOM 678 N N . HIS A 1 93 ? 49.624 28.400 3.514 1.00 39.84 90 HIS A N 1
ATOM 679 C CA . HIS A 1 93 ? 49.079 27.514 2.487 1.00 40.69 90 HIS A CA 1
ATOM 680 C C . HIS A 1 93 ? 48.898 28.294 1.179 1.00 41.20 90 HIS A C 1
ATOM 681 O O . HIS A 1 93 ? 47.874 28.164 0.503 1.00 41.54 90 HIS A O 1
ATOM 688 N N . ARG A 1 94 ? 49.897 29.106 0.838 1.00 41.70 91 ARG A N 1
ATOM 689 C CA . ARG A 1 94 ? 49.803 30.046 -0.268 1.00 42.47 91 ARG A CA 1
ATOM 690 C C . ARG A 1 94 ? 49.339 29.368 -1.543 1.00 43.42 91 ARG A C 1
ATOM 691 O O . ARG A 1 94 ? 48.353 29.780 -2.182 1.00 43.26 91 ARG A O 1
ATOM 699 N N . GLU A 1 95 ? 50.031 28.299 -1.890 1.00 44.35 92 GLU A N 1
ATOM 700 C CA . GLU A 1 95 ? 49.759 27.617 -3.117 1.00 45.93 92 GLU A CA 1
ATOM 701 C C . GLU A 1 95 ? 48.292 27.211 -3.250 1.00 46.23 92 GLU A C 1
ATOM 702 O O . GLU A 1 95 ? 47.738 27.251 -4.340 1.00 46.93 92 GLU A O 1
ATOM 708 N N . GLU A 1 96 ? 47.661 26.837 -2.140 1.00 46.50 93 GLU A N 1
ATOM 709 C CA . GLU A 1 96 ? 46.270 26.385 -2.154 1.00 46.41 93 GLU A CA 1
ATOM 710 C C . GLU A 1 96 ? 45.269 27.504 -2.401 1.00 45.81 93 GLU A C 1
ATOM 711 O O . GLU A 1 96 ? 44.085 27.246 -2.581 1.00 45.65 93 GLU A O 1
ATOM 717 N N . PHE A 1 97 ? 45.727 28.745 -2.347 1.00 45.18 94 PHE A N 1
ATOM 718 C CA . PHE A 1 97 ? 44.851 29.874 -2.590 1.00 44.40 94 PHE A CA 1
ATOM 719 C C . PHE A 1 97 ? 45.264 30.604 -3.877 1.00 44.30 94 PHE A C 1
ATOM 720 O O . PHE A 1 97 ? 44.977 31.786 -4.047 1.00 44.20 94 PHE A O 1
ATOM 728 N N . GLU A 1 98 ? 45.954 29.904 -4.777 1.00 43.97 95 GLU A N 1
ATOM 729 C CA . GLU A 1 98 ? 46.373 30.514 -6.029 1.00 43.46 95 GLU A CA 1
ATOM 730 C C . GLU A 1 98 ? 46.120 29.573 -7.197 1.00 43.01 95 GLU A C 1
ATOM 731 O O . GLU A 1 98 ? 45.398 28.576 -7.039 1.00 43.06 95 GLU A O 1
ATOM 737 N N . PHE A 1 99 ? 46.669 29.890 -8.368 1.00 42.27 96 PHE A N 1
ATOM 738 C CA . PHE A 1 99 ? 46.381 29.114 -9.571 1.00 41.97 96 PHE A CA 1
ATOM 739 C C . PHE A 1 99 ? 47.689 28.781 -10.276 1.00 42.68 96 PHE A C 1
ATOM 740 O O . PHE A 1 99 ? 48.566 29.641 -10.375 1.00 42.95 96 PHE A O 1
ATOM 748 N N . GLU A 1 100 ? 47.832 27.554 -10.777 1.00 42.90 97 GLU A N 1
ATOM 749 C CA . GLU A 1 100 ? 49.046 27.193 -11.493 1.00 43.58 97 GLU A CA 1
ATOM 750 C C . GLU A 1 100 ? 49.214 28.144 -12.675 1.00 44.27 97 GLU A C 1
ATOM 751 O O . GLU A 1 100 ? 48.302 28.307 -13.493 1.00 44.43 97 GLU A O 1
ATOM 753 N N . HIS A 1 101 ? 50.378 28.783 -12.744 1.00 45.29 98 HIS A N 1
ATOM 754 C CA . HIS A 1 101 ? 50.676 29.814 -13.753 1.00 46.73 98 HIS A CA 1
ATOM 755 C C . HIS A 1 101 ? 49.618 30.919 -13.793 1.00 46.38 98 HIS A C 1
ATOM 756 O O . HIS A 1 101 ? 49.305 31.437 -14.863 1.00 46.87 98 HIS A O 1
ATOM 763 N N . HIS A 1 102 ? 49.062 31.260 -12.630 1.00 46.11 99 HIS A N 1
ATOM 764 C CA . HIS A 1 102 ? 47.937 32.196 -12.516 1.00 45.48 99 HIS A CA 1
ATOM 765 C C . HIS A 1 102 ? 46.807 31.872 -13.508 1.00 45.81 99 HIS A C 1
ATOM 766 O O . HIS A 1 102 ? 46.111 32.772 -13.961 1.00 46.22 99 HIS A O 1
ATOM 773 N N . ALA A 1 103 ? 46.628 30.598 -13.847 1.00 46.13 100 ALA A N 1
ATOM 774 C CA . ALA A 1 103 ? 45.700 30.198 -14.915 1.00 46.25 100 ALA A CA 1
ATOM 775 C C . ALA A 1 103 ? 44.856 28.985 -14.559 1.00 46.68 100 ALA A C 1
ATOM 776 O O . ALA A 1 103 ? 43.639 28.989 -14.777 1.00 46.57 100 ALA A O 1
ATOM 778 N N . GLY A 1 104 ? 45.502 27.952 -14.011 1.00 47.01 101 GLY A N 1
ATOM 779 C CA . GLY A 1 104 ? 44.851 26.656 -13.816 1.00 47.48 101 GLY A CA 1
ATOM 780 C C . GLY A 1 104 ? 44.966 25.993 -12.452 1.00 47.74 101 GLY A C 1
ATOM 781 O O . GLY A 1 104 ? 45.312 26.636 -11.459 1.00 47.66 101 GLY A O 1
ATOM 782 N N . GLY A 1 105 ? 44.648 24.697 -12.424 1.00 47.77 102 GLY A N 1
ATOM 783 C CA . GLY A 1 105 ? 44.664 23.889 -11.211 1.00 47.89 102 GLY A CA 1
ATOM 784 C C . GLY A 1 105 ? 43.306 23.791 -10.525 1.00 48.07 102 GLY A C 1
ATOM 785 O O . GLY A 1 105 ? 42.321 24.399 -10.969 1.00 48.16 102 GLY A O 1
ATOM 786 N N . PRO A 1 106 ? 43.246 23.044 -9.408 1.00 47.90 103 PRO A N 1
ATOM 787 C CA . PRO A 1 106 ? 41.996 22.809 -8.669 1.00 47.59 103 PRO A CA 1
ATOM 788 C C . PRO A 1 106 ? 41.145 24.047 -8.347 1.00 47.22 103 PRO A C 1
ATOM 789 O O . PRO A 1 106 ? 39.940 23.910 -8.159 1.00 47.19 103 PRO A O 1
ATOM 793 N N . ASN A 1 107 ? 41.730 25.240 -8.276 1.00 47.03 104 ASN A N 1
ATOM 794 C CA . ASN A 1 107 ? 40.918 26.401 -7.853 1.00 46.53 104 ASN A CA 1
ATOM 795 C C . ASN A 1 107 ? 39.965 26.921 -8.931 1.00 46.35 104 ASN A C 1
ATOM 796 O O . ASN A 1 107 ? 39.074 27.736 -8.653 1.00 45.84 104 ASN A O 1
ATOM 801 N N . LEU A 1 108 ? 40.164 26.435 -10.157 1.00 46.29 105 LEU A N 1
ATOM 802 C CA . LEU A 1 108 ? 39.189 26.630 -11.229 1.00 46.51 105 LEU A CA 1
ATOM 803 C C . LEU A 1 108 ? 37.813 26.058 -10.846 1.00 46.46 105 LEU A C 1
ATOM 804 O O . LEU A 1 108 ? 36.778 26.525 -11.329 1.00 46.40 105 LEU A O 1
ATOM 809 N N . ASP A 1 109 ? 37.815 25.081 -9.944 1.00 46.38 106 ASP A N 1
ATOM 810 C CA . ASP A 1 109 ? 36.588 24.438 -9.523 1.00 46.46 106 ASP A CA 1
ATOM 811 C C . ASP A 1 109 ? 36.182 24.775 -8.098 1.00 46.36 106 ASP A C 1
ATOM 812 O O . ASP A 1 109 ? 35.330 24.087 -7.530 1.00 46.63 106 ASP A O 1
ATOM 817 N N . ALA A 1 110 ? 36.755 25.845 -7.533 1.00 45.72 107 ALA A N 1
ATOM 818 C CA . ALA A 1 110 ? 36.354 26.313 -6.195 1.00 44.81 107 ALA A CA 1
ATOM 819 C C . ALA A 1 110 ? 35.521 27.573 -6.278 1.00 44.26 107 ALA A C 1
ATOM 820 O O . ALA A 1 110 ? 35.594 28.305 -7.251 1.00 44.15 107 ALA A O 1
ATOM 822 N N . THR A 1 111 ? 34.750 27.831 -5.235 1.00 43.77 108 THR A N 1
ATOM 823 C CA . THR A 1 111 ? 33.849 28.969 -5.204 1.00 43.73 108 THR A CA 1
ATOM 824 C C . THR A 1 111 ? 34.322 29.969 -4.163 1.00 43.50 108 THR A C 1
ATOM 825 O O . THR A 1 111 ? 35.081 29.605 -3.269 1.00 43.35 108 THR A O 1
ATOM 829 N N . PRO A 1 112 ? 33.865 31.231 -4.259 1.00 43.35 109 PRO A N 1
ATOM 830 C CA . PRO A 1 112 ? 34.136 32.142 -3.161 1.00 43.53 109 PRO A CA 1
ATOM 831 C C . PRO A 1 112 ? 33.854 31.507 -1.792 1.00 43.69 109 PRO A C 1
ATOM 832 O O . PRO A 1 112 ? 34.647 31.681 -0.871 1.00 44.46 109 PRO A O 1
ATOM 836 N N . ASN A 1 113 ? 32.760 30.757 -1.669 1.00 43.71 110 ASN A N 1
ATOM 837 C CA . ASN A 1 113 ? 32.422 30.100 -0.408 1.00 43.15 110 ASN A CA 1
ATOM 838 C C . ASN A 1 113 ? 33.403 29.003 -0.010 1.00 42.93 110 ASN A C 1
ATOM 839 O O . ASN A 1 113 ? 33.680 28.856 1.175 1.00 42.55 110 ASN A O 1
ATOM 844 N N . ASP A 1 114 ? 33.934 28.257 -0.986 1.00 42.73 111 ASP A N 1
ATOM 845 C CA . ASP A 1 114 ? 35.011 27.292 -0.719 1.00 43.21 111 ASP A CA 1
ATOM 846 C C . ASP A 1 114 ? 36.259 27.955 -0.104 1.00 43.50 111 ASP A C 1
ATOM 847 O O . ASP A 1 114 ? 36.776 27.494 0.923 1.00 43.77 111 ASP A O 1
ATOM 852 N N . ILE A 1 115 ? 36.705 29.054 -0.728 1.00 43.40 112 ILE A N 1
ATOM 853 C CA . ILE A 1 115 ? 37.833 29.868 -0.269 1.00 42.48 112 ILE A CA 1
ATOM 854 C C . ILE A 1 115 ? 37.598 30.408 1.146 1.00 42.67 112 ILE A C 1
ATOM 855 O O . ILE A 1 115 ? 38.487 30.340 2.000 1.00 42.55 112 ILE A O 1
ATOM 860 N N . ILE A 1 116 ? 36.397 30.913 1.404 1.00 42.69 113 ILE A N 1
ATOM 861 C CA . ILE A 1 116 ? 36.084 31.422 2.741 1.00 43.05 113 ILE A CA 1
ATOM 862 C C . ILE A 1 116 ? 36.134 30.333 3.818 1.00 43.49 113 ILE A C 1
ATOM 863 O O . ILE A 1 116 ? 36.724 30.532 4.885 1.00 43.74 113 ILE A O 1
ATOM 868 N N . ALA A 1 117 ? 35.511 29.191 3.527 1.00 43.80 114 ALA A N 1
ATOM 869 C CA . ALA A 1 117 ? 35.528 28.020 4.409 1.00 43.80 114 ALA A CA 1
ATOM 870 C C . ALA A 1 117 ? 36.972 27.560 4.708 1.00 43.64 114 ALA A C 1
ATOM 871 O O . ALA A 1 117 ? 37.324 27.303 5.863 1.00 43.15 114 ALA A O 1
ATOM 873 N N . ARG A 1 118 ? 37.787 27.500 3.649 1.00 43.76 115 ARG A N 1
ATOM 874 C CA . ARG A 1 118 ? 39.208 27.149 3.700 1.00 43.78 115 ARG A CA 1
ATOM 875 C C . ARG A 1 118 ? 40.031 28.056 4.640 1.00 43.98 115 ARG A C 1
ATOM 876 O O . ARG A 1 118 ? 40.815 27.573 5.471 1.00 44.06 115 ARG A O 1
ATOM 884 N N . ILE A 1 119 ? 39.848 29.366 4.515 1.00 43.97 116 ILE A N 1
ATOM 885 C CA . ILE A 1 119 ? 40.499 30.316 5.412 1.00 44.32 116 ILE A CA 1
ATOM 886 C C . ILE A 1 119 ? 39.972 30.171 6.842 1.00 45.15 116 ILE A C 1
ATOM 887 O O . ILE A 1 119 ? 40.726 30.302 7.817 1.00 45.81 116 ILE A O 1
ATOM 892 N N . GLU A 1 120 ? 38.676 29.901 6.974 1.00 45.67 117 GLU A N 1
ATOM 893 C CA . GLU A 1 120 ? 38.086 29.650 8.286 1.00 46.08 117 GLU A CA 1
ATOM 894 C C . GLU A 1 120 ? 38.727 28.452 8.977 1.00 46.30 117 GLU A C 1
ATOM 895 O O .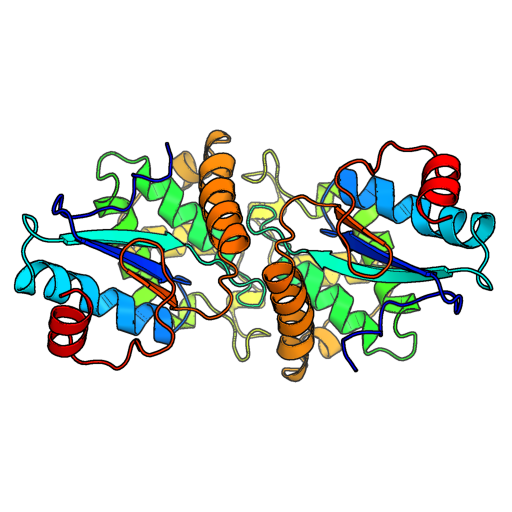 GLU A 1 120 ? 39.150 28.569 10.127 1.00 46.21 117 GLU A O 1
ATOM 901 N N . ARG A 1 121 ? 38.831 27.334 8.258 1.00 46.51 118 ARG A N 1
ATOM 902 C CA . ARG A 1 121 ? 39.506 26.127 8.744 1.00 47.68 118 ARG A CA 1
ATOM 903 C C . ARG A 1 121 ? 40.881 26.443 9.320 1.00 47.57 118 ARG A C 1
ATOM 904 O O . ARG A 1 121 ? 41.151 26.221 10.516 1.00 48.48 118 ARG A O 1
ATOM 912 N N . TYR A 1 122 ? 41.724 26.997 8.445 1.00 46.75 119 TYR A N 1
ATOM 913 C CA . TYR A 1 122 ? 43.136 27.214 8.679 1.00 45.09 119 TYR A CA 1
ATOM 914 C C . TYR A 1 122 ? 43.436 28.281 9.712 1.00 44.87 119 TYR A C 1
ATOM 915 O O . TYR A 1 122 ? 44.447 28.200 10.412 1.00 44.93 119 TYR A O 1
ATOM 924 N N . SER A 1 123 ? 42.584 29.297 9.799 1.00 44.32 120 SER A N 1
ATOM 925 C CA . SER A 1 123 ? 42.788 30.346 10.791 1.00 43.73 120 SER A CA 1
ATOM 926 C C . SER A 1 123 ? 42.015 30.054 12.078 1.00 43.76 120 SER A C 1
ATOM 927 O O . SER A 1 123 ? 42.252 30.701 13.102 1.00 43.51 120 SER A O 1
ATOM 930 N N . GLY A 1 124 ? 41.072 29.111 12.011 1.00 43.64 121 GLY A N 1
ATOM 931 C CA . GLY A 1 124 ? 40.116 28.893 13.098 1.00 43.92 121 GLY A CA 1
ATOM 932 C C . GLY A 1 124 ? 39.266 30.112 13.448 1.00 44.32 121 GLY A C 1
ATOM 933 O O . GLY A 1 124 ? 38.900 30.313 14.612 1.00 43.97 121 GLY A O 1
ATOM 934 N N . LEU A 1 125 ? 38.952 30.937 12.452 1.00 44.83 122 LEU A N 1
ATOM 935 C CA . LEU A 1 125 ? 38.059 32.085 12.679 1.00 45.17 122 LEU A CA 1
ATOM 936 C C . LEU A 1 125 ? 36.776 31.944 11.861 1.00 45.20 122 LEU A C 1
ATOM 937 O O . LEU A 1 125 ? 36.772 31.328 10.790 1.00 45.27 122 LEU A O 1
ATOM 942 N N . ALA A 1 126 ? 35.692 32.510 12.378 1.00 45.23 123 ALA A N 1
ATOM 943 C CA . ALA A 1 126 ? 34.414 32.499 11.685 1.00 45.12 123 ALA A CA 1
ATOM 944 C C . ALA A 1 126 ? 34.324 33.819 10.919 1.00 45.36 123 ALA A C 1
ATOM 945 O O . ALA A 1 126 ? 34.349 34.897 11.516 1.00 45.31 123 ALA A O 1
ATOM 947 N N . LEU A 1 127 ? 34.241 33.735 9.595 1.00 45.68 124 LEU A N 1
ATOM 948 C CA . LEU A 1 127 ? 34.388 34.928 8.755 1.00 45.82 124 LEU A CA 1
ATOM 949 C C . LEU A 1 127 ? 33.169 35.268 7.904 1.00 46.27 124 LEU A C 1
ATOM 950 O O . LEU A 1 127 ? 32.891 36.456 7.678 1.00 46.36 124 LEU A O 1
ATOM 955 N N . ALA A 1 128 ? 32.467 34.226 7.441 1.00 46.44 125 ALA A N 1
ATOM 956 C CA . ALA A 1 128 ? 31.314 34.356 6.542 1.00 46.95 125 ALA A CA 1
ATOM 957 C C . ALA A 1 128 ? 30.405 35.509 6.918 1.00 47.29 125 ALA A C 1
ATOM 958 O O . ALA A 1 128 ? 30.144 36.389 6.095 1.00 47.89 125 ALA A O 1
ATOM 960 N N . GLU A 1 129 ? 29.930 35.535 8.152 1.00 47.72 126 GLU A N 1
ATOM 961 C CA . GLU A 1 129 ? 29.012 36.597 8.519 1.00 48.35 126 GLU A CA 1
ATOM 962 C C . GLU A 1 129 ? 29.646 37.959 8.297 1.00 47.74 126 GLU A C 1
ATOM 963 O O . GLU A 1 129 ? 29.076 38.783 7.588 1.00 47.76 126 GLU A O 1
ATOM 969 N N . ALA A 1 130 ? 30.830 38.170 8.879 1.00 47.30 127 ALA A N 1
ATOM 970 C CA . ALA A 1 130 ? 31.559 39.431 8.763 1.00 46.80 127 ALA A CA 1
ATOM 971 C C . ALA A 1 130 ? 31.861 39.801 7.308 1.00 46.64 127 ALA A C 1
ATOM 972 O O . ALA A 1 130 ? 31.809 40.974 6.937 1.00 46.56 127 ALA A O 1
ATOM 974 N N . PHE A 1 131 ? 32.162 38.789 6.501 1.00 46.64 128 PHE A N 1
ATOM 975 C CA . PHE A 1 131 ? 32.404 38.931 5.066 1.00 47.39 128 PHE A CA 1
ATOM 976 C C . PHE A 1 131 ? 31.208 39.540 4.335 1.00 48.02 128 PHE A C 1
ATOM 977 O O . PHE A 1 131 ? 31.388 40.282 3.361 1.00 47.74 128 PHE A O 1
ATOM 985 N N . ALA A 1 132 ? 29.997 39.218 4.813 1.00 48.60 129 ALA A N 1
ATOM 986 C CA . ALA A 1 132 ? 28.744 39.679 4.207 1.00 48.89 129 ALA A CA 1
ATOM 987 C C . ALA A 1 132 ? 28.401 41.141 4.536 1.00 49.53 129 ALA A C 1
ATOM 988 O O . ALA A 1 132 ? 27.605 41.763 3.832 1.00 49.68 129 ALA A O 1
ATOM 990 N N . ASN A 1 133 ? 29.002 41.699 5.585 1.00 50.25 130 ASN A N 1
ATOM 991 C CA . ASN A 1 133 ? 28.778 43.109 5.927 1.00 51.17 130 ASN A CA 1
ATOM 992 C C . ASN A 1 133 ? 29.019 44.044 4.717 1.00 51.44 130 ASN A C 1
ATOM 993 O O . ASN A 1 133 ? 30.151 44.139 4.212 1.00 51.73 130 ASN A O 1
ATOM 998 N N . PRO A 1 134 ? 27.954 44.729 4.239 1.00 51.12 131 PRO A N 1
ATOM 999 C CA . PRO A 1 134 ? 28.106 45.496 3.002 1.00 50.67 131 PRO A CA 1
ATOM 1000 C C . PRO A 1 134 ? 28.970 46.745 3.173 1.00 50.39 131 PRO A C 1
ATOM 1001 O O . PRO A 1 134 ? 29.464 47.277 2.179 1.00 49.83 131 PRO A O 1
ATOM 1005 N N . GLU A 1 135 ? 29.180 47.188 4.413 1.00 49.95 132 GLU A N 1
ATOM 1006 C CA . GLU A 1 135 ? 30.065 48.329 4.662 1.00 49.91 132 GLU A CA 1
ATOM 1007 C C . GLU A 1 135 ? 31.554 48.030 4.378 1.00 49.17 132 GLU A C 1
ATOM 1008 O O . GLU A 1 135 ? 32.369 48.948 4.269 1.00 49.06 132 GLU A O 1
ATOM 1014 N N . LEU A 1 136 ? 31.880 46.746 4.227 1.00 48.02 133 LEU A N 1
ATOM 1015 C CA . LEU A 1 136 ? 33.253 46.271 4.098 1.00 47.10 133 LEU A CA 1
ATOM 1016 C C . LEU A 1 136 ? 33.925 46.600 2.756 1.00 47.04 133 LEU A C 1
ATOM 1017 O O . LEU A 1 136 ? 35.156 46.593 2.663 1.00 47.22 133 LEU A O 1
ATOM 1022 N N . GLU A 1 137 ? 33.122 46.881 1.727 1.00 46.29 134 GLU A N 1
ATOM 1023 C CA . GLU A 1 137 ? 33.628 47.326 0.424 1.00 45.18 134 GLU A CA 1
ATOM 1024 C C . GLU A 1 137 ? 34.487 48.570 0.561 1.00 44.39 134 GLU A C 1
ATOM 1025 O O . GLU A 1 137 ? 35.426 48.754 -0.209 1.00 44.47 134 GLU A O 1
ATOM 1031 N N . HIS A 1 138 ? 34.170 49.414 1.537 1.00 43.39 135 HIS A N 1
ATOM 1032 C CA . HIS A 1 138 ? 34.917 50.648 1.756 1.00 42.85 135 HIS A CA 1
ATOM 1033 C C . HIS A 1 138 ? 36.360 50.443 2.207 1.00 41.81 135 HIS A C 1
ATOM 1034 O O . HIS A 1 138 ? 37.247 51.183 1.775 1.00 42.21 135 HIS A O 1
ATOM 1041 N N . ALA A 1 139 ? 36.593 49.439 3.054 1.00 40.46 136 ALA A N 1
ATOM 1042 C CA . ALA A 1 139 ? 37.950 49.071 3.471 1.00 39.15 136 ALA A CA 1
ATOM 1043 C C . ALA A 1 139 ? 38.753 48.576 2.274 1.00 38.11 136 ALA A C 1
ATOM 1044 O O . ALA A 1 139 ? 39.873 49.048 2.057 1.00 38.30 136 ALA A O 1
ATOM 1046 N N . VAL A 1 140 ? 38.178 47.643 1.508 1.00 36.57 137 VAL A N 1
ATOM 1047 C CA . VAL A 1 140 ? 38.751 47.201 0.231 1.00 35.92 137 VAL A CA 1
ATOM 1048 C C . VAL A 1 140 ? 39.048 48.382 -0.710 1.00 35.96 137 VAL A C 1
ATOM 1049 O O . VAL A 1 140 ? 40.120 48.454 -1.307 1.00 36.03 137 VAL A O 1
ATOM 1053 N N . LYS A 1 141 ? 38.105 49.314 -0.823 1.00 35.57 138 LYS A N 1
ATOM 1054 C CA . LYS A 1 141 ? 38.303 50.498 -1.661 1.00 35.34 138 LYS A CA 1
ATOM 1055 C C . LYS A 1 141 ? 39.421 51.368 -1.140 1.00 34.78 138 LYS A C 1
ATOM 1056 O O . LYS A 1 141 ? 40.185 51.910 -1.943 1.00 35.28 138 LYS A O 1
ATOM 1062 N N . TRP A 1 142 ? 39.511 51.502 0.187 1.00 33.74 139 TRP A N 1
ATOM 1063 C CA . TRP A 1 142 ? 40.508 52.389 0.791 1.00 32.70 139 TRP A CA 1
ATOM 1064 C C . TRP A 1 142 ? 41.948 51.939 0.461 1.00 32.55 139 TRP A C 1
ATOM 1065 O O . TRP A 1 142 ? 42.776 52.755 0.034 1.00 31.74 139 TRP A O 1
ATOM 1076 N N . HIS A 1 143 ? 42.227 50.645 0.665 1.00 31.99 140 HIS A N 1
ATOM 1077 C CA . HIS A 1 143 ? 43.533 50.076 0.351 1.00 31.66 140 HIS A CA 1
ATOM 1078 C C . HIS A 1 143 ? 43.880 50.255 -1.114 1.00 30.84 140 HIS A C 1
ATOM 1079 O O . HIS A 1 143 ? 44.948 50.769 -1.441 1.00 30.61 140 HIS A O 1
ATOM 1086 N N . THR A 1 144 ? 42.945 49.888 -1.981 1.00 29.96 141 THR A N 1
ATOM 1087 C CA . THR A 1 144 ? 43.145 49.988 -3.406 1.00 29.40 141 THR A CA 1
ATOM 1088 C C . THR A 1 144 ? 43.396 51.428 -3.845 1.00 29.64 141 THR A C 1
ATOM 1089 O O . THR A 1 144 ? 44.396 51.720 -4.521 1.00 29.35 141 THR A O 1
ATOM 1093 N N . LYS A 1 145 ? 42.527 52.327 -3.396 1.00 29.11 142 LYS A N 1
ATOM 1094 C CA . LYS A 1 145 ? 42.665 53.741 -3.680 1.00 28.72 142 LYS A CA 1
ATOM 1095 C C . LYS A 1 145 ? 44.035 54.310 -3.205 1.00 28.08 142 LYS A C 1
ATOM 1096 O O . LYS A 1 145 ? 44.686 55.105 -3.912 1.00 28.31 142 LYS A O 1
ATOM 1102 N N . TYR A 1 146 ? 44.479 53.893 -2.022 1.00 26.81 143 TYR A N 1
ATOM 1103 C CA . TYR A 1 146 ? 45.711 54.411 -1.444 1.00 25.71 143 TYR A CA 1
ATOM 1104 C C . TYR A 1 146 ? 46.913 53.891 -2.237 1.00 25.37 143 TYR A C 1
ATOM 1105 O O . TYR A 1 146 ? 47.844 54.656 -2.568 1.00 24.35 143 TYR A O 1
ATOM 1114 N N . ALA A 1 147 ? 46.857 52.593 -2.557 1.00 25.04 144 ALA A N 1
ATOM 1115 C CA . ALA A 1 147 ? 47.855 51.922 -3.397 1.00 24.90 144 ALA A CA 1
ATOM 1116 C C . ALA A 1 147 ? 47.996 52.619 -4.757 1.00 25.39 144 ALA A C 1
ATOM 1117 O O . ALA A 1 147 ? 49.092 53.072 -5.138 1.00 25.69 144 ALA A O 1
ATOM 1119 N N . ARG A 1 148 ? 46.884 52.709 -5.478 1.00 26.09 145 ARG A N 1
ATOM 1120 C CA . ARG A 1 148 ? 46.824 53.436 -6.747 1.00 26.36 145 ARG A CA 1
ATOM 1121 C C . ARG A 1 148 ? 47.354 54.875 -6.688 1.00 27.10 145 ARG A C 1
ATOM 1122 O O . ARG A 1 148 ? 48.102 55.287 -7.575 1.00 27.30 145 ARG A O 1
ATOM 1130 N N . GLN A 1 149 ? 46.990 55.638 -5.654 1.00 27.85 146 GLN A N 1
ATOM 1131 C CA . GLN A 1 149 ? 47.463 57.038 -5.550 1.00 28.15 146 GLN A CA 1
ATOM 1132 C C . GLN A 1 149 ? 48.986 57.098 -5.425 1.00 28.62 146 GLN A C 1
ATOM 1133 O O . GLN A 1 149 ? 49.637 58.037 -5.918 1.00 28.98 146 GLN A O 1
ATOM 1139 N N . ASN A 1 150 ? 49.543 56.084 -4.766 1.00 28.44 147 ASN A N 1
ATOM 1140 C CA . ASN A 1 150 ? 50.980 55.991 -4.578 1.00 29.17 147 ASN A CA 1
ATOM 1141 C C . ASN A 1 150 ? 51.711 55.256 -5.711 1.00 29.41 147 ASN A C 1
ATOM 1142 O O . ASN A 1 150 ? 52.943 55.185 -5.706 1.00 29.95 147 ASN A O 1
ATOM 1147 N N . GLY A 1 151 ? 50.948 54.736 -6.677 1.00 29.22 148 GLY A N 1
ATOM 1148 C CA . GLY A 1 151 ? 51.491 54.072 -7.854 1.00 28.47 148 GLY A CA 1
ATOM 1149 C C . GLY A 1 151 ? 52.092 52.711 -7.555 1.00 28.94 148 GLY A C 1
ATOM 1150 O O . GLY A 1 151 ? 52.969 52.240 -8.279 1.00 28.45 148 GLY A O 1
ATOM 1151 N N . ILE A 1 152 ? 51.612 52.057 -6.501 1.00 28.91 149 ILE A N 1
ATOM 1152 C CA . ILE A 1 152 ? 52.113 50.726 -6.156 1.00 28.80 149 ILE A CA 1
ATOM 1153 C C . ILE A 1 152 ? 51.673 49.767 -7.242 1.00 28.87 149 ILE A C 1
ATOM 1154 O O . ILE A 1 152 ? 50.554 49.845 -7.701 1.00 29.29 149 ILE A O 1
ATOM 1159 N N . HIS A 1 153 ? 52.567 48.879 -7.666 1.00 29.03 150 HIS A N 1
ATOM 1160 C CA . HIS A 1 153 ? 52.243 47.847 -8.636 1.00 28.19 150 HIS A CA 1
ATOM 1161 C C . HIS A 1 153 ? 52.835 46.510 -8.180 1.00 27.84 150 HIS A C 1
ATOM 1162 O O . HIS A 1 153 ? 52.113 45.534 -7.928 1.00 27.83 150 HIS A O 1
ATOM 1169 N N . VAL A 1 154 ? 54.154 46.481 -8.063 1.00 27.30 151 VAL A N 1
ATOM 1170 C CA . VAL A 1 154 ? 54.867 45.278 -7.701 1.00 27.44 151 VAL A CA 1
ATOM 1171 C C . VAL A 1 154 ? 54.563 44.909 -6.248 1.00 27.94 151 VAL A C 1
ATOM 1172 O O . VAL A 1 154 ? 54.536 45.773 -5.397 1.00 28.27 151 VAL A O 1
ATOM 1176 N N . SER A 1 155 ? 54.318 43.631 -5.959 1.00 28.47 152 SER A N 1
ATOM 1177 C CA . SER A 1 155 ? 54.217 43.209 -4.571 1.00 28.33 152 SER A CA 1
ATOM 1178 C C . SER A 1 155 ? 55.401 42.328 -4.159 1.00 27.97 152 SER A C 1
ATOM 1179 O O . SER A 1 155 ? 55.766 41.407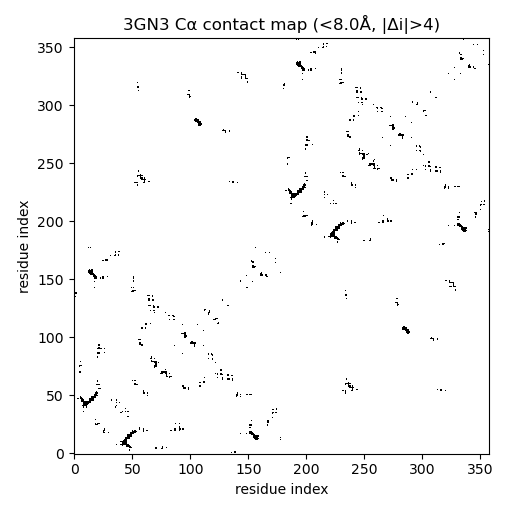 -4.885 1.00 27.95 152 SER A O 1
ATOM 1182 N N . PRO A 1 156 ? 56.007 42.611 -2.991 1.00 27.93 153 PRO A N 1
ATOM 1183 C CA . PRO A 1 156 ? 55.648 43.718 -2.106 1.00 27.93 153 PRO A CA 1
ATOM 1184 C C . PRO A 1 156 ? 56.299 44.999 -2.560 1.00 28.10 153 PRO A C 1
ATOM 1185 O O . PRO A 1 156 ? 57.260 44.960 -3.334 1.00 27.98 153 PRO A O 1
ATOM 1189 N N . THR A 1 157 ? 55.794 46.139 -2.093 1.00 28.54 154 THR A N 1
ATOM 1190 C CA . THR A 1 157 ? 56.627 47.331 -2.158 1.00 28.29 154 THR A CA 1
ATOM 1191 C C . THR A 1 157 ? 56.692 48.005 -0.792 1.00 27.92 154 THR A C 1
ATOM 1192 O O . THR A 1 157 ? 55.763 47.890 0.005 1.00 28.26 154 THR A O 1
ATOM 1196 N N . PHE A 1 158 ? 57.813 48.661 -0.517 1.00 27.69 155 PHE A N 1
ATOM 1197 C CA . PHE A 1 158 ? 58.098 49.195 0.807 1.00 27.99 155 PHE A CA 1
ATOM 1198 C C . PHE A 1 158 ? 58.105 50.708 0.769 1.00 27.85 155 PHE A C 1
ATOM 1199 O O . PHE A 1 158 ? 58.637 51.280 -0.156 1.00 28.48 155 PHE A O 1
ATOM 1207 N N . MET A 1 159 ? 57.511 51.355 1.760 1.00 27.80 156 MET A N 1
ATOM 1208 C CA . MET A 1 159 ? 57.569 52.819 1.873 1.00 27.72 156 MET A CA 1
ATOM 1209 C C . MET A 1 159 ? 58.176 53.180 3.223 1.00 28.37 156 MET A C 1
ATOM 1210 O O . MET A 1 159 ? 57.860 52.553 4.235 1.00 29.19 156 MET A O 1
ATOM 1215 N N . ILE A 1 160 ? 59.052 54.173 3.245 1.00 28.76 157 ILE A N 1
ATOM 1216 C CA . ILE A 1 160 ? 59.510 54.741 4.507 1.00 29.39 157 ILE A CA 1
ATOM 1217 C C . ILE A 1 160 ? 59.073 56.199 4.545 1.00 30.39 157 ILE A C 1
ATOM 1218 O O . ILE A 1 160 ? 59.412 56.971 3.655 1.00 30.98 157 ILE A O 1
ATOM 1223 N N . ASN A 1 161 ? 58.320 56.566 5.573 1.00 31.08 158 ASN A N 1
ATOM 1224 C CA . ASN A 1 161 ? 57.740 57.904 5.666 1.00 31.71 158 ASN A CA 1
ATOM 1225 C C . ASN A 1 161 ? 57.128 58.425 4.346 1.00 31.92 158 ASN A C 1
ATOM 1226 O O . ASN A 1 161 ? 57.373 59.562 3.922 1.00 32.30 158 ASN A O 1
ATOM 1231 N N . GLY A 1 162 ? 56.338 57.578 3.694 1.00 31.65 159 GLY A N 1
ATOM 1232 C CA . GLY A 1 162 ? 55.530 58.017 2.567 1.00 31.01 159 GLY A CA 1
ATOM 1233 C C . GLY A 1 162 ? 56.254 57.996 1.241 1.00 30.66 159 GLY A C 1
ATOM 1234 O O . GLY A 1 162 ? 55.663 58.285 0.212 1.00 30.70 159 GLY A O 1
ATOM 1235 N N . LEU A 1 163 ? 57.535 57.647 1.255 1.00 30.61 160 LEU A N 1
ATOM 1236 C CA . LEU A 1 163 ? 58.279 57.443 0.005 1.00 30.07 160 LEU A CA 1
ATOM 1237 C C . LEU A 1 163 ? 58.549 55.971 -0.275 1.00 30.17 160 LEU A C 1
ATOM 1238 O O . LEU A 1 163 ? 59.005 55.222 0.598 1.00 30.00 160 LEU A O 1
ATOM 1243 N N . VAL A 1 164 ? 58.248 55.568 -1.507 1.00 30.43 161 VAL A N 1
ATOM 1244 C CA . VAL A 1 164 ? 58.532 54.215 -1.996 1.00 29.89 161 VAL A CA 1
ATOM 1245 C C . VAL A 1 164 ? 60.043 54.022 -2.047 1.00 30.40 161 VAL A C 1
ATOM 1246 O O . VAL A 1 164 ? 60.770 54.956 -2.381 1.00 30.37 161 VAL A O 1
ATOM 1250 N N . GLN A 1 165 ? 60.501 52.815 -1.700 1.00 30.65 162 GLN A N 1
ATOM 1251 C CA . GLN A 1 165 ? 61.925 52.478 -1.656 1.00 31.00 162 GLN A CA 1
ATOM 1252 C C . GLN A 1 165 ? 62.211 51.344 -2.643 1.00 31.58 162 GLN A C 1
ATOM 1253 O O . GLN A 1 165 ? 62.148 50.160 -2.283 1.00 32.23 162 GLN A O 1
ATOM 1259 N N . PRO A 1 166 ? 62.528 51.696 -3.903 1.00 31.88 163 PRO A N 1
ATOM 1260 C CA . PRO A 1 166 ? 62.632 50.624 -4.908 1.00 32.01 163 PRO A CA 1
ATOM 1261 C C . PRO A 1 166 ? 63.827 49.677 -4.663 1.00 32.18 163 PRO A C 1
ATOM 1262 O O . PRO A 1 166 ? 63.799 48.521 -5.078 1.00 31.88 163 PRO A O 1
ATOM 1266 N N . GLY A 1 167 ? 64.837 50.152 -3.944 1.00 32.67 164 GLY A N 1
ATOM 1267 C CA . GLY A 1 167 ? 65.943 49.294 -3.518 1.00 32.95 164 GLY A CA 1
ATOM 1268 C C . GLY A 1 167 ? 65.573 48.208 -2.515 1.00 33.50 164 GLY A C 1
ATOM 1269 O O . GLY A 1 167 ? 66.210 47.168 -2.495 1.00 34.22 164 GLY A O 1
ATOM 1270 N N . MET A 1 168 ? 64.565 48.410 -1.667 1.00 33.21 165 MET A N 1
ATOM 1271 C CA . MET A 1 168 ? 64.269 47.370 -0.652 1.00 32.69 165 MET A CA 1
ATOM 1272 C C . MET A 1 168 ? 63.627 46.145 -1.279 1.00 32.99 165 MET A C 1
ATOM 1273 O O . MET A 1 168 ? 62.956 46.249 -2.286 1.00 32.64 165 MET A O 1
ATOM 1278 N N . SER A 1 169 ? 63.860 44.980 -0.682 1.00 33.55 166 SER A N 1
ATOM 1279 C CA . SER A 1 169 ? 63.432 43.719 -1.276 1.00 33.84 166 SER A CA 1
ATOM 1280 C C . SER A 1 169 ? 63.044 42.676 -0.215 1.00 34.02 166 SER A C 1
ATOM 1281 O O . SER A 1 169 ? 63.481 42.761 0.927 1.00 34.80 166 SER A O 1
ATOM 1284 N N . SER A 1 170 ? 62.212 41.706 -0.587 1.00 34.38 167 SER A N 1
ATOM 1285 C CA . SER A 1 170 ? 61.759 40.659 0.343 1.00 34.90 167 SER A CA 1
ATOM 1286 C C . SER A 1 170 ? 62.869 39.677 0.682 1.00 35.53 167 SER A C 1
ATOM 1287 O O . SER A 1 170 ? 62.847 39.055 1.745 1.00 35.52 167 SER A O 1
ATOM 1290 N N . GLY A 1 171 ? 63.834 39.550 -0.231 1.00 36.08 168 GLY A N 1
ATOM 1291 C CA . GLY A 1 171 ? 65.073 38.836 0.027 1.00 35.99 168 GLY A CA 1
ATOM 1292 C C . GLY A 1 171 ? 66.000 39.510 1.034 1.00 36.45 168 GLY A C 1
ATOM 1293 O O . GLY A 1 171 ? 66.869 38.854 1.590 1.00 37.27 168 GLY A O 1
ATOM 1294 N N . ASP A 1 172 ? 65.854 40.807 1.284 1.00 36.31 169 ASP A N 1
ATOM 1295 C CA . ASP A 1 172 ? 66.796 41.475 2.184 1.00 36.47 169 ASP A CA 1
ATOM 1296 C C . ASP A 1 172 ? 66.859 40.821 3.563 1.00 36.72 169 ASP A C 1
ATOM 1297 O O . ASP A 1 172 ? 65.840 40.349 4.080 1.00 36.54 169 ASP A O 1
ATOM 1302 N N . PRO A 1 173 ? 68.069 40.788 4.163 1.00 36.66 170 PRO A N 1
ATOM 1303 C CA . PRO A 1 173 ? 68.157 40.491 5.596 1.00 36.09 170 PRO A CA 1
ATOM 1304 C C . PRO A 1 173 ? 67.430 41.596 6.363 1.00 36.30 170 PRO A C 1
ATOM 1305 O O . PRO A 1 173 ? 67.561 42.790 6.019 1.00 36.34 170 PRO A O 1
ATOM 1309 N N . VAL A 1 174 ? 66.681 41.210 7.392 1.00 36.08 171 VAL A N 1
ATOM 1310 C CA . VAL A 1 174 ? 65.929 42.184 8.197 1.00 36.08 171 VAL A CA 1
ATOM 1311 C C . VAL A 1 174 ? 66.837 43.317 8.704 1.00 36.68 171 VAL A C 1
ATOM 1312 O O . VAL A 1 174 ? 66.404 44.473 8.825 1.00 37.35 171 VAL A O 1
ATOM 1316 N N . SER A 1 175 ? 68.103 42.994 8.965 1.00 36.75 172 SER A N 1
ATOM 1317 C CA . SER A 1 175 ? 69.080 43.981 9.448 1.00 36.73 172 SER A CA 1
ATOM 1318 C C . SER A 1 175 ? 69.343 45.061 8.407 1.00 36.72 172 SER A C 1
ATOM 1319 O O . SER A 1 175 ? 69.653 46.195 8.781 1.00 36.51 172 SER A O 1
ATOM 1322 N N . LYS A 1 176 ? 69.202 44.720 7.115 1.00 36.64 173 LYS A N 1
ATOM 1323 C CA . LYS A 1 176 ? 69.248 45.757 6.070 1.00 36.79 173 LYS A CA 1
ATOM 1324 C C . LYS A 1 176 ? 68.026 46.691 6.150 1.00 36.66 173 LYS A C 1
ATOM 1325 O O . LYS A 1 176 ? 68.198 47.928 6.117 1.00 36.96 173 LYS A O 1
ATOM 1331 N N . TRP A 1 177 ? 66.823 46.117 6.309 1.00 35.66 174 TRP A N 1
ATOM 1332 C CA . TRP A 1 177 ? 65.619 46.932 6.524 1.00 35.06 174 TRP A CA 1
ATOM 1333 C C . TRP A 1 177 ? 65.814 47.874 7.682 1.00 35.54 174 TRP A C 1
ATOM 1334 O O . TRP A 1 177 ? 65.444 49.040 7.585 1.00 35.84 174 TRP A O 1
ATOM 1345 N N . VAL A 1 178 ? 66.416 47.382 8.766 1.00 35.94 175 VAL A N 1
ATOM 1346 C CA . VAL A 1 178 ? 66.606 48.207 9.971 1.00 36.05 175 VAL A CA 1
ATOM 1347 C C . VAL A 1 178 ? 67.476 49.443 9.670 1.00 36.47 175 VAL A C 1
ATOM 1348 O O . VAL A 1 178 ? 67.100 50.569 10.049 1.00 35.99 175 VAL A O 1
ATOM 1352 N N . SER A 1 179 ? 68.596 49.252 8.961 1.00 36.82 176 SER A N 1
ATOM 1353 C CA . SER A 1 179 ? 69.434 50.416 8.579 1.00 37.86 176 SER A CA 1
ATOM 1354 C C . SER A 1 179 ? 68.759 51.296 7.536 1.00 38.24 176 SER A C 1
ATOM 1355 O O . SER A 1 179 ? 68.897 52.511 7.601 1.00 38.71 176 SER A O 1
ATOM 1358 N N . ASP A 1 180 ? 68.067 50.685 6.564 1.00 38.67 177 ASP A N 1
ATOM 1359 C CA . ASP A 1 180 ? 67.301 51.436 5.553 1.00 38.98 177 ASP A CA 1
ATOM 1360 C C . ASP A 1 180 ? 66.289 52.339 6.246 1.00 39.42 177 ASP A C 1
ATOM 1361 O O . ASP A 1 180 ? 66.196 53.528 5.922 1.00 39.59 177 ASP A O 1
ATOM 1366 N N . ILE A 1 181 ? 65.542 51.783 7.206 1.00 39.36 178 ILE A N 1
ATOM 1367 C CA . ILE A 1 181 ? 64.589 52.583 7.963 1.00 39.98 178 ILE A CA 1
ATOM 1368 C C . ILE A 1 181 ? 65.332 53.707 8.715 1.00 40.99 178 ILE A C 1
ATOM 1369 O O . ILE A 1 181 ? 64.905 54.871 8.683 1.00 41.35 178 ILE A O 1
ATOM 1374 N N . GLY A 1 182 ? 66.460 53.359 9.341 1.00 41.58 179 GLY A N 1
ATOM 1375 C CA . GLY A 1 182 ? 67.322 54.336 10.001 1.00 41.76 179 GLY A CA 1
ATOM 1376 C C . GLY A 1 182 ? 67.079 54.370 11.493 1.00 42.19 179 GLY A C 1
ATOM 1377 O O . GLY A 1 182 ? 66.190 55.070 11.959 1.00 42.56 179 GLY A O 1
ATOM 1378 N N . MET B 1 4 ? 54.327 44.800 -26.442 1.00 67.46 1 MET B N 1
ATOM 1379 C CA . MET B 1 4 ? 53.303 45.688 -27.089 1.00 67.61 1 MET B CA 1
ATOM 1380 C C . MET B 1 4 ? 51.838 45.166 -26.954 1.00 67.14 1 MET B C 1
ATOM 1381 O O . MET B 1 4 ? 51.128 44.924 -27.956 1.00 67.08 1 MET B O 1
ATOM 1386 N N . HIS B 1 5 ? 51.412 45.017 -25.690 1.00 66.28 2 HIS B N 1
ATOM 1387 C CA . HIS B 1 5 ? 50.006 44.777 -25.316 1.00 65.18 2 HIS B CA 1
ATOM 1388 C C . HIS B 1 5 ? 49.212 46.081 -25.399 1.00 64.56 2 HIS B C 1
ATOM 1389 O O . HIS B 1 5 ? 47.979 46.054 -25.407 1.00 64.39 2 HIS B O 1
ATOM 1396 N N . SER B 1 6 ? 49.934 47.206 -25.443 1.00 63.62 3 SER B N 1
ATOM 1397 C CA . SER B 1 6 ? 49.371 48.563 -25.558 1.00 63.13 3 SER B CA 1
ATOM 1398 C C . SER B 1 6 ? 48.487 48.806 -26.795 1.00 62.76 3 SER B C 1
ATOM 1399 O O . SER B 1 6 ? 48.055 49.934 -27.074 1.00 62.32 3 SER B O 1
ATOM 1402 N N . ASP B 1 7 ? 48.202 47.729 -27.514 1.00 62.47 4 ASP B N 1
ATOM 1403 C CA . ASP B 1 7 ? 47.793 47.823 -28.906 1.00 61.87 4 ASP B CA 1
ATOM 1404 C C . ASP B 1 7 ? 46.539 46.995 -29.254 1.00 60.56 4 ASP B C 1
ATOM 1405 O O . ASP B 1 7 ? 45.835 47.315 -30.201 1.00 60.54 4 ASP B O 1
ATOM 1410 N N . ALA B 1 8 ? 46.259 45.943 -28.490 1.00 59.31 5 ALA B N 1
ATOM 1411 C CA . ALA B 1 8 ? 45.255 44.966 -28.909 1.00 57.95 5 ALA B CA 1
ATOM 1412 C C . ALA B 1 8 ? 43.806 45.449 -28.766 1.00 56.85 5 ALA B C 1
ATOM 1413 O O . ALA B 1 8 ? 42.905 44.832 -29.336 1.00 57.77 5 ALA B O 1
ATOM 1415 N N . LEU B 1 9 ? 43.554 46.517 -28.017 1.00 54.31 6 LEU B N 1
ATOM 1416 C CA . LEU B 1 9 ? 42.177 46.989 -27.920 1.00 52.32 6 LEU B CA 1
ATOM 1417 C C . LEU B 1 9 ? 42.062 48.430 -28.440 1.00 51.38 6 LEU B C 1
ATOM 1418 O O . LEU B 1 9 ? 41.695 49.358 -27.712 1.00 51.15 6 LEU B O 1
ATOM 1423 N N . SER B 1 10 ? 42.420 48.591 -29.714 1.00 49.84 7 SER B N 1
ATOM 1424 C CA . SER B 1 10 ? 42.375 49.869 -30.412 1.00 48.80 7 SER B CA 1
ATOM 1425 C C . SER B 1 10 ? 41.498 49.791 -31.641 1.00 47.77 7 SER B C 1
ATOM 1426 O O . SER B 1 10 ? 41.487 48.794 -32.362 1.00 47.59 7 SER B O 1
ATOM 1429 N N . TRP B 1 11 ? 40.783 50.877 -31.886 1.00 46.26 8 TRP B N 1
ATOM 1430 C CA . TRP B 1 11 ? 40.004 51.025 -33.088 1.00 44.69 8 TRP B CA 1
ATOM 1431 C C . TRP B 1 11 ? 40.280 52.422 -33.599 1.00 43.67 8 TRP B C 1
ATOM 1432 O O . TRP B 1 11 ? 40.410 53.376 -32.813 1.00 43.80 8 TRP B O 1
ATOM 1443 N N . GLY B 1 12 ? 40.395 52.548 -34.913 1.00 42.06 9 GLY B N 1
ATOM 1444 C CA . GLY B 1 12 ? 40.725 53.832 -35.509 1.00 40.49 9 GLY B CA 1
ATOM 1445 C C . GLY B 1 12 ? 42.221 53.962 -35.589 1.00 39.69 9 GLY B C 1
ATOM 1446 O O . GLY B 1 12 ? 42.937 53.132 -35.053 1.00 39.94 9 GLY B O 1
ATOM 1447 N N . HIS B 1 13 ? 42.692 54.999 -36.265 1.00 38.91 10 HIS B N 1
ATOM 1448 C CA . HIS B 1 13 ? 44.109 55.179 -36.512 1.00 38.45 10 HIS B CA 1
ATOM 1449 C C . HIS B 1 13 ? 44.426 56.673 -36.587 1.00 38.46 10 HIS B C 1
ATOM 1450 O O . HIS B 1 13 ? 45.496 57.062 -37.044 1.00 38.40 10 HIS B O 1
ATOM 1457 N N . GLY B 1 14 ? 43.495 57.504 -36.122 1.00 38.22 11 GLY B N 1
ATOM 1458 C CA . GLY B 1 14 ? 43.648 58.952 -36.221 1.00 38.17 11 GLY B CA 1
ATOM 1459 C C . GLY B 1 14 ? 44.473 59.546 -35.103 1.00 38.23 11 GLY B C 1
ATOM 1460 O O . GLY B 1 14 ? 44.655 58.916 -34.072 1.00 38.87 11 GLY B O 1
ATOM 1461 N N . PRO B 1 15 ? 44.965 60.780 -35.280 1.00 38.46 12 PRO B N 1
ATOM 1462 C CA . PRO B 1 15 ? 45.968 61.277 -34.329 1.00 38.57 12 PRO B CA 1
ATOM 1463 C C . PRO B 1 15 ? 45.468 61.710 -32.927 1.00 38.83 12 PRO B C 1
ATOM 1464 O O . PRO B 1 15 ? 46.288 61.936 -32.050 1.00 39.74 12 PRO B O 1
ATOM 1468 N N . ARG B 1 16 ? 44.166 61.841 -32.707 1.00 38.61 13 ARG B N 1
ATOM 1469 C CA . ARG B 1 16 ? 43.669 62.099 -31.352 1.00 38.41 13 ARG B CA 1
ATOM 1470 C C . ARG B 1 16 ? 43.363 60.759 -30.682 1.00 37.47 13 ARG B C 1
ATOM 1471 O O . ARG B 1 16 ? 42.635 59.916 -31.238 1.00 38.33 13 ARG B O 1
ATOM 1479 N N . LEU B 1 17 ? 43.927 60.565 -29.495 1.00 35.70 14 LEU B N 1
ATOM 1480 C CA . LEU B 1 17 ? 43.851 59.303 -28.781 1.00 34.23 14 LEU B CA 1
ATOM 1481 C C . LEU B 1 17 ? 42.919 59.405 -27.576 1.00 33.61 14 LEU B C 1
ATOM 1482 O O . LEU B 1 17 ? 43.183 60.152 -26.618 1.00 33.42 14 LEU B O 1
ATOM 1487 N N . PHE B 1 18 ? 41.834 58.650 -27.654 1.00 32.86 15 PHE B N 1
ATOM 1488 C CA . PHE B 1 18 ? 40.834 58.554 -26.607 1.00 33.30 15 PHE B CA 1
ATOM 1489 C C . P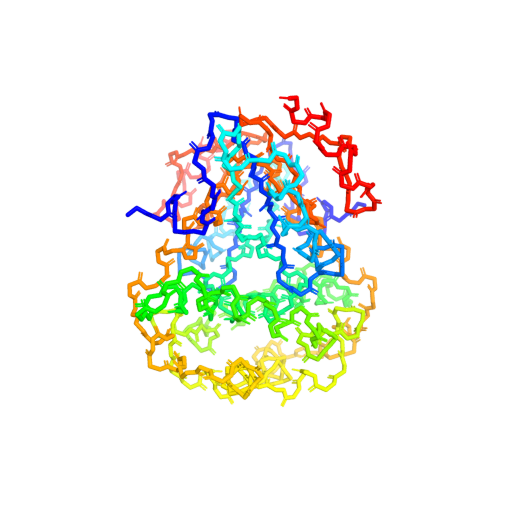HE B 1 18 ? 41.091 57.220 -25.901 1.00 33.41 15 PHE B C 1
ATOM 1490 O O . PHE B 1 18 ? 40.970 56.138 -26.517 1.00 33.03 15 PHE B O 1
ATOM 1498 N N . GLU B 1 19 ? 41.499 57.289 -24.635 1.00 33.03 16 GLU B N 1
ATOM 1499 C CA . GLU B 1 19 ? 41.650 56.067 -23.843 1.00 32.96 16 GLU B CA 1
ATOM 1500 C C . GLU B 1 19 ? 40.577 56.025 -22.768 1.00 32.64 16 GLU B C 1
ATOM 1501 O O . GLU B 1 19 ? 40.327 57.024 -22.069 1.00 32.51 16 GLU B O 1
ATOM 1507 N N . VAL B 1 20 ? 39.936 54.867 -22.663 1.00 32.37 17 VAL B N 1
ATOM 1508 C CA . VAL B 1 20 ? 38.899 54.625 -21.667 1.00 32.24 17 VAL B CA 1
ATOM 1509 C C . VAL B 1 20 ? 39.299 53.417 -20.810 1.00 31.85 17 VAL B C 1
ATOM 1510 O O . VAL B 1 20 ? 39.539 52.330 -21.346 1.00 30.98 17 VAL B O 1
ATOM 1514 N N . PHE B 1 21 ? 39.384 53.634 -19.491 1.00 31.62 18 PHE B N 1
ATOM 1515 C CA . PHE B 1 21 ? 39.593 52.563 -18.506 1.00 30.89 18 PHE B CA 1
ATOM 1516 C C . PHE B 1 21 ? 38.240 51.991 -18.056 1.00 30.76 18 PHE B C 1
ATOM 1517 O O . PHE B 1 21 ? 37.413 52.701 -17.465 1.00 30.27 18 PHE B O 1
ATOM 1525 N N . LEU B 1 22 ? 38.035 50.707 -18.321 1.00 30.80 19 LEU B N 1
ATOM 1526 C CA . LEU B 1 22 ? 36.750 50.052 -18.065 1.00 31.73 19 LEU B CA 1
ATOM 1527 C C . LEU B 1 22 ? 36.851 48.882 -17.099 1.00 32.57 19 LEU B C 1
ATOM 1528 O O . LEU B 1 22 ? 37.749 48.053 -17.227 1.00 32.69 19 LEU B O 1
ATOM 1533 N N . GLU B 1 23 ? 35.922 48.805 -16.146 1.00 33.80 20 GLU B N 1
ATOM 1534 C CA . GLU B 1 23 ? 35.729 47.576 -15.368 1.00 34.68 20 GLU B CA 1
ATOM 1535 C C . GLU B 1 23 ? 34.551 46.828 -16.006 1.00 35.61 20 GLU B C 1
ATOM 1536 O O . GLU B 1 23 ? 33.421 47.334 -16.034 1.00 35.56 20 GLU B O 1
ATOM 1542 N N . PRO B 1 24 ? 34.815 45.636 -16.567 1.00 36.87 21 PRO B N 1
ATOM 1543 C CA . PRO B 1 24 ? 33.798 44.911 -17.362 1.00 37.60 21 PRO B CA 1
ATOM 1544 C C . PRO B 1 24 ? 32.419 44.702 -16.686 1.00 38.54 21 PRO B C 1
ATOM 1545 O O . PRO B 1 24 ? 31.398 44.576 -17.396 1.00 39.06 21 PRO B O 1
ATOM 1549 N N . THR B 1 25 ? 32.376 44.679 -15.354 1.00 38.85 22 THR B N 1
ATOM 1550 C CA . THR B 1 25 ? 31.125 44.420 -14.633 1.00 39.15 22 THR B CA 1
ATOM 1551 C C . THR B 1 25 ? 30.642 45.654 -13.897 1.00 39.65 22 THR B C 1
ATOM 1552 O O . THR B 1 25 ? 29.783 45.562 -13.018 1.00 40.01 22 THR B O 1
ATOM 1556 N N . CYS B 1 26 ? 31.213 46.805 -14.233 1.00 39.87 23 CYS B N 1
ATOM 1557 C CA . CYS B 1 26 ? 30.849 48.053 -13.577 1.00 40.26 23 CYS B CA 1
ATOM 1558 C C . CYS B 1 26 ? 29.761 48.748 -14.398 1.00 41.23 23 CYS B C 1
ATOM 1559 O O . CYS B 1 26 ? 29.894 48.893 -15.627 1.00 41.61 23 CYS B O 1
ATOM 1562 N N . PRO B 1 27 ? 28.679 49.190 -13.734 1.00 41.83 24 PRO B N 1
ATOM 1563 C CA . PRO B 1 27 ? 27.527 49.706 -14.497 1.00 41.83 24 PRO B CA 1
ATOM 1564 C C . PRO B 1 27 ? 27.837 51.013 -15.233 1.00 42.09 24 PRO B C 1
ATOM 1565 O O . PRO B 1 27 ? 27.349 51.212 -16.351 1.00 42.66 24 PRO B O 1
ATOM 1569 N N . PHE B 1 28 ? 28.663 51.878 -14.650 1.00 41.92 25 PHE B N 1
ATOM 1570 C CA . PHE B 1 28 ? 29.057 53.092 -15.351 1.00 42.21 25 PHE B CA 1
ATOM 1571 C C . PHE B 1 28 ? 30.020 52.762 -16.480 1.00 42.02 25 PHE B C 1
ATOM 1572 O O . PHE B 1 28 ? 29.923 53.337 -17.582 1.00 42.13 25 PHE B O 1
ATOM 1580 N N . SER B 1 29 ? 30.913 51.805 -16.224 1.00 41.16 26 SER B N 1
ATOM 1581 C CA . SER B 1 29 ? 31.818 51.331 -17.255 1.00 40.70 26 SER B CA 1
ATOM 1582 C C . SER B 1 29 ? 31.029 50.838 -18.457 1.00 40.38 26 SER B C 1
ATOM 1583 O O . SER B 1 29 ? 31.335 51.219 -19.574 1.00 39.81 26 SER B O 1
ATOM 1586 N N . VAL B 1 30 ? 30.009 50.011 -18.201 1.00 40.31 27 VAL B N 1
ATOM 1587 C CA . VAL B 1 30 ? 29.143 49.450 -19.238 1.00 40.18 27 VAL B CA 1
ATOM 1588 C C . VAL B 1 30 ? 28.431 50.533 -20.067 1.00 40.40 27 VAL B C 1
ATOM 1589 O O . VAL B 1 30 ? 28.353 50.442 -21.294 1.00 39.79 27 VAL B O 1
ATOM 1593 N N . LYS B 1 31 ? 27.948 51.566 -19.387 1.00 40.78 28 LYS B N 1
ATOM 1594 C CA . LYS B 1 31 ? 27.276 52.675 -20.042 1.00 41.01 28 LYS B CA 1
ATOM 1595 C C . LYS B 1 31 ? 28.200 53.367 -21.044 1.00 41.06 28 LYS B C 1
ATOM 1596 O O . LYS B 1 31 ? 27.810 53.599 -22.199 1.00 41.77 28 LYS B O 1
ATOM 1602 N N . ALA B 1 32 ? 29.420 53.687 -20.609 1.00 40.42 29 ALA B N 1
ATOM 1603 C CA . ALA B 1 32 ? 30.427 54.283 -21.480 1.00 39.58 29 ALA B CA 1
ATOM 1604 C C . ALA B 1 32 ? 30.799 53.325 -22.615 1.00 39.38 29 ALA B C 1
ATOM 1605 O O . ALA B 1 32 ? 30.901 53.729 -23.774 1.00 38.82 29 ALA B O 1
ATOM 1607 N N . PHE B 1 33 ? 30.983 52.051 -22.273 1.00 39.43 30 PHE B N 1
ATOM 1608 C CA . PHE B 1 33 ? 31.345 51.028 -23.238 1.00 39.52 30 PHE B CA 1
ATOM 1609 C C . PHE B 1 33 ? 30.388 51.072 -24.412 1.00 39.99 30 PHE B C 1
ATOM 1610 O O . PHE B 1 33 ? 30.824 51.168 -25.548 1.00 40.98 30 PHE B O 1
ATOM 1618 N N . PHE B 1 34 ? 29.088 51.019 -24.138 1.00 40.29 31 PHE B N 1
ATOM 1619 C CA . PHE B 1 34 ? 28.073 50.972 -25.199 1.00 40.44 31 PHE B CA 1
ATOM 1620 C C . PHE B 1 34 ? 27.992 52.246 -26.053 1.00 40.81 31 PHE B C 1
ATOM 1621 O O . PHE B 1 34 ? 27.335 52.234 -27.071 1.00 41.83 31 PHE B O 1
ATOM 1629 N N . LYS B 1 35 ? 28.648 53.326 -25.646 1.00 40.51 32 LYS B N 1
ATOM 1630 C CA . LYS B 1 35 ? 28.689 54.535 -26.453 1.00 40.41 32 LYS B CA 1
ATOM 1631 C C . LYS B 1 35 ? 29.905 54.604 -27.397 1.00 40.95 32 LYS B C 1
ATOM 1632 O O . LYS B 1 35 ? 30.063 55.584 -28.148 1.00 40.83 32 LYS B O 1
ATOM 1638 N N . LEU B 1 36 ? 30.763 53.583 -27.376 1.00 41.32 33 LEU B N 1
ATOM 1639 C CA . LEU B 1 36 ? 32.060 53.725 -28.053 1.00 41.76 33 LEU B CA 1
ATOM 1640 C C . LEU B 1 36 ? 31.941 53.646 -29.578 1.00 42.16 33 LEU B C 1
ATOM 1641 O O . LEU B 1 36 ? 32.569 54.435 -30.301 1.00 41.71 33 LEU B O 1
ATOM 1646 N N . ASP B 1 37 ? 31.114 52.713 -30.049 1.00 43.01 34 ASP B N 1
ATOM 1647 C CA . ASP B 1 37 ? 30.755 52.620 -31.470 1.00 44.17 34 ASP B CA 1
ATOM 1648 C C . ASP B 1 37 ? 30.351 53.963 -32.054 1.00 44.31 34 ASP B C 1
ATOM 1649 O O . ASP B 1 37 ? 30.938 54.412 -33.051 1.00 43.94 34 ASP B O 1
ATOM 1654 N N . ASP B 1 38 ? 29.378 54.616 -31.412 1.00 44.77 35 ASP B N 1
ATOM 1655 C CA . ASP B 1 38 ? 28.911 55.915 -31.884 1.00 45.28 35 ASP B CA 1
ATOM 1656 C C . ASP B 1 38 ? 30.001 56.930 -31.884 1.00 44.52 35 ASP B C 1
ATOM 1657 O O . ASP B 1 38 ? 30.098 57.690 -32.835 1.00 45.54 35 ASP B O 1
ATOM 1662 N N . LEU B 1 39 ? 30.813 56.961 -30.827 1.00 43.39 36 LEU B N 1
ATOM 1663 C CA . LEU B 1 39 ? 31.891 57.924 -30.776 1.00 42.50 36 LEU B CA 1
ATOM 1664 C C . LEU B 1 39 ? 32.767 57.793 -32.029 1.00 42.14 36 LEU B C 1
ATOM 1665 O O . LEU B 1 39 ? 33.095 58.793 -32.684 1.00 41.94 36 LEU B O 1
ATOM 1670 N N . LEU B 1 40 ? 33.131 56.553 -32.345 1.00 41.61 37 LEU B N 1
ATOM 1671 C CA . LEU B 1 40 ? 34.011 56.267 -33.460 1.00 41.31 37 LEU B CA 1
ATOM 1672 C C . LEU B 1 40 ? 33.321 56.660 -34.763 1.00 40.77 37 LEU B C 1
ATOM 1673 O O . LEU B 1 40 ? 33.916 57.368 -35.582 1.00 40.62 37 LEU B O 1
ATOM 1678 N N . ALA B 1 41 ? 32.055 56.250 -34.912 1.00 40.00 38 ALA B N 1
ATOM 1679 C CA . ALA B 1 41 ? 31.217 56.615 -36.068 1.00 39.27 38 ALA B CA 1
ATOM 1680 C C . ALA B 1 41 ? 31.093 58.141 -36.284 1.00 39.20 38 ALA B C 1
ATOM 1681 O O . ALA B 1 41 ? 31.143 58.608 -37.431 1.00 39.52 38 ALA B O 1
ATOM 1683 N N . GLN B 1 42 ? 30.958 58.906 -35.200 1.00 38.45 39 GLN B N 1
ATOM 1684 C CA . GLN B 1 42 ? 30.905 60.370 -35.274 1.00 38.28 39 GLN B CA 1
ATOM 1685 C C . GLN B 1 42 ? 32.236 60.981 -35.660 1.00 38.22 39 GLN B C 1
ATOM 1686 O O . GLN B 1 42 ? 32.304 61.780 -36.588 1.00 38.62 39 GLN B O 1
ATOM 1692 N N . ALA B 1 43 ? 33.293 60.623 -34.927 1.00 37.91 40 ALA B N 1
ATOM 1693 C CA . ALA B 1 43 ? 34.599 61.258 -35.084 1.00 36.93 40 ALA B CA 1
ATOM 1694 C C . ALA B 1 43 ? 35.343 60.738 -36.316 1.00 36.59 40 ALA B C 1
ATOM 1695 O O . ALA B 1 43 ? 36.151 61.453 -36.911 1.00 35.98 40 ALA B O 1
ATOM 1697 N N . GLY B 1 44 ? 35.074 59.491 -36.691 1.00 36.14 41 GLY B N 1
ATOM 1698 C CA . GLY B 1 44 ? 35.761 58.887 -37.824 1.00 36.26 41 GLY B CA 1
ATOM 1699 C C . GLY B 1 44 ? 37.106 58.293 -37.483 1.00 36.97 41 GLY B C 1
ATOM 1700 O O . GLY B 1 44 ? 37.930 58.921 -36.780 1.00 36.60 41 GLY B O 1
ATOM 1701 N N . GLU B 1 45 ? 37.327 57.090 -38.012 1.00 37.02 42 GLU B N 1
ATOM 1702 C CA . GLU B 1 45 ? 38.560 56.333 -37.807 1.00 37.91 42 GLU B CA 1
ATOM 1703 C C . GLU B 1 45 ? 39.846 57.002 -38.303 1.00 38.48 42 GLU B C 1
ATOM 1704 O O . GLU B 1 45 ? 40.949 56.575 -37.936 1.00 39.13 42 GLU B O 1
ATOM 1710 N N . ASP B 1 46 ? 39.718 58.042 -39.128 1.00 38.61 43 ASP B N 1
ATOM 1711 C CA . ASP B 1 46 ? 40.874 58.768 -39.643 1.00 38.28 43 ASP B CA 1
ATOM 1712 C C . ASP B 1 46 ? 41.246 59.920 -38.707 1.00 38.05 43 ASP B C 1
ATOM 1713 O O . ASP B 1 46 ? 42.284 60.556 -38.861 1.00 37.66 43 ASP B O 1
ATOM 1718 N N . ASN B 1 47 ? 40.404 60.168 -37.711 1.00 38.09 44 ASN B N 1
ATOM 1719 C CA . ASN B 1 47 ? 40.615 61.310 -36.808 1.00 37.71 44 ASN B CA 1
ATOM 1720 C C . ASN B 1 47 ? 40.924 60.956 -35.361 1.00 37.46 44 ASN B C 1
ATOM 1721 O O . ASN B 1 47 ? 41.610 61.717 -34.677 1.00 37.85 44 ASN B O 1
ATOM 1726 N N . VAL B 1 48 ? 40.386 59.826 -34.898 1.00 37.11 45 VAL B N 1
ATOM 1727 C CA . VAL B 1 48 ? 40.620 59.329 -33.541 1.00 37.08 45 VAL B CA 1
ATOM 1728 C C . VAL B 1 48 ? 41.093 57.881 -33.542 1.00 37.17 45 VAL B C 1
ATOM 1729 O O . VAL B 1 48 ? 40.731 57.089 -34.424 1.00 37.26 45 VAL B O 1
ATOM 1733 N N . THR B 1 49 ? 41.914 57.553 -32.547 1.00 36.84 46 THR B N 1
ATOM 1734 C CA . THR B 1 49 ? 42.129 56.172 -32.165 1.00 36.55 46 THR B CA 1
ATOM 1735 C C . THR B 1 49 ? 41.455 56.031 -30.808 1.00 36.09 46 THR B C 1
ATOM 1736 O O . THR B 1 49 ? 41.657 56.868 -29.920 1.00 36.07 46 THR B O 1
ATOM 1740 N N . VAL B 1 50 ? 40.619 55.009 -30.678 1.00 35.43 47 VAL B N 1
ATOM 1741 C CA . VAL B 1 50 ? 39.936 54.700 -29.427 1.00 35.21 47 VAL B CA 1
ATOM 1742 C C . VAL B 1 50 ? 40.515 53.417 -28.826 1.00 35.31 47 VAL B C 1
ATOM 1743 O O . VAL B 1 50 ? 40.502 52.359 -29.464 1.00 35.07 47 VAL B O 1
ATOM 1747 N N . ARG B 1 51 ? 41.018 53.518 -27.596 1.00 35.40 48 ARG B N 1
ATOM 1748 C CA . ARG B 1 51 ? 41.678 52.391 -26.926 1.00 35.62 48 ARG B CA 1
ATOM 1749 C C . ARG B 1 51 ? 40.968 52.016 -25.638 1.00 35.45 48 ARG B C 1
ATOM 1750 O O . ARG B 1 51 ? 40.766 52.876 -24.775 1.00 35.44 48 ARG B O 1
ATOM 1758 N N . ILE B 1 52 ? 40.572 50.749 -25.504 1.00 35.37 49 ILE B N 1
ATOM 1759 C CA . ILE B 1 52 ? 40.041 50.267 -24.222 1.00 35.01 49 ILE B CA 1
ATOM 1760 C C . ILE B 1 52 ? 41.152 49.725 -23.316 1.00 35.15 49 ILE B C 1
ATOM 1761 O O . ILE B 1 52 ? 41.921 48.844 -23.702 1.00 35.28 49 ILE B O 1
ATOM 1766 N N . ARG B 1 53 ? 41.228 50.269 -22.111 1.00 35.17 50 ARG B N 1
ATOM 1767 C CA . ARG B 1 53 ? 42.152 49.797 -21.082 1.00 34.70 50 ARG B CA 1
ATOM 1768 C C . ARG B 1 53 ? 41.352 49.110 -19.977 1.00 34.40 50 ARG B C 1
ATOM 1769 O O . ARG B 1 53 ? 40.370 49.656 -19.489 1.00 34.39 50 ARG B O 1
ATOM 1777 N N . LEU B 1 54 ? 41.755 47.915 -19.571 1.00 34.52 51 LEU B N 1
ATOM 1778 C CA . LEU B 1 54 ? 40.979 47.189 -18.553 1.00 34.85 51 LEU B CA 1
ATOM 1779 C C . LEU B 1 54 ? 41.336 47.561 -17.105 1.00 34.84 51 LEU B C 1
ATOM 1780 O O . LEU B 1 54 ? 42.459 47.329 -16.653 1.00 34.57 51 LEU B O 1
ATOM 1785 N N . GLN B 1 55 ? 40.370 48.149 -16.403 1.00 34.85 52 GLN B N 1
ATOM 1786 C CA . GLN B 1 55 ? 40.526 48.566 -15.011 1.00 35.52 52 GLN B CA 1
ATOM 1787 C C . GLN B 1 55 ? 39.880 47.547 -14.058 1.00 35.35 52 GLN B C 1
ATOM 1788 O O . GLN B 1 55 ? 38.693 47.676 -13.718 1.00 35.61 52 GLN B O 1
ATOM 1794 N N . SER B 1 56 ? 40.644 46.541 -13.631 1.00 34.62 53 SER B N 1
ATOM 1795 C CA . SER B 1 56 ? 40.115 45.534 -12.708 1.00 34.46 53 SER B CA 1
ATOM 1796 C C . SER B 1 56 ? 39.908 46.063 -11.273 1.00 33.96 53 SER B C 1
ATOM 1797 O O . SER B 1 56 ? 40.811 46.619 -10.662 1.00 33.80 53 SER B O 1
ATOM 1800 N N . GLN B 1 57 ? 38.704 45.929 -10.741 1.00 33.84 54 GLN B N 1
ATOM 1801 C CA . GLN B 1 57 ? 38.414 46.480 -9.406 1.00 33.77 54 GLN B CA 1
ATOM 1802 C C . GLN B 1 57 ? 38.319 45.356 -8.395 1.00 33.91 54 GLN B C 1
ATOM 1803 O O . GLN B 1 57 ? 37.439 44.497 -8.522 1.00 33.87 54 GLN B O 1
ATOM 1809 N N . PRO B 1 58 ? 39.218 45.354 -7.385 1.00 34.17 55 PRO B N 1
ATOM 1810 C CA . PRO B 1 58 ? 39.315 44.258 -6.414 1.00 34.48 55 PRO B CA 1
ATOM 1811 C C . PRO B 1 58 ? 37.995 43.952 -5.699 1.00 35.09 55 PRO B C 1
ATOM 1812 O O . PRO B 1 58 ? 37.756 42.795 -5.338 1.00 35.06 55 PRO B O 1
ATOM 1816 N N . TRP B 1 59 ? 37.154 44.971 -5.506 1.00 35.59 56 TRP B N 1
ATOM 1817 C CA . TRP B 1 59 ? 35.842 44.774 -4.885 1.00 36.65 56 TRP B CA 1
ATOM 1818 C C . TRP B 1 59 ? 34.782 44.191 -5.828 1.00 37.36 56 TRP B C 1
ATOM 1819 O O . TRP B 1 59 ? 33.648 43.950 -5.386 1.00 38.30 56 TRP B O 1
ATOM 1830 N N . HIS B 1 60 ? 35.149 43.960 -7.100 1.00 37.14 57 HIS B N 1
ATOM 1831 C CA . HIS B 1 60 ? 34.356 43.164 -8.065 1.00 37.09 57 HIS B CA 1
ATOM 1832 C C . HIS B 1 60 ? 35.000 41.773 -8.132 1.00 37.35 57 HIS B C 1
ATOM 1833 O O . HIS B 1 60 ? 35.917 41.518 -8.918 1.00 37.32 57 HIS B O 1
ATOM 1840 N N . MET B 1 61 ? 34.526 40.861 -7.300 1.00 37.86 58 MET B N 1
ATOM 1841 C CA . MET B 1 61 ? 35.321 39.674 -6.971 1.00 37.60 58 MET B CA 1
ATOM 1842 C C . MET B 1 61 ? 35.619 38.690 -8.114 1.00 38.17 58 MET B C 1
ATOM 1843 O O . MET B 1 61 ? 36.518 37.867 -7.991 1.00 38.80 58 MET B O 1
ATOM 1848 N N . PHE B 1 62 ? 34.921 38.794 -9.239 1.00 38.50 59 PHE B N 1
ATOM 1849 C CA . PHE B 1 62 ? 35.245 37.937 -10.395 1.00 38.80 59 PHE B CA 1
ATOM 1850 C C . PHE B 1 62 ? 35.930 38.684 -11.550 1.00 38.69 59 PHE B C 1
ATOM 1851 O O . PHE B 1 62 ? 36.168 38.119 -12.635 1.00 38.80 59 PHE B O 1
ATOM 1859 N N . SER B 1 63 ? 36.256 39.950 -11.299 1.00 38.40 60 SER B N 1
ATOM 1860 C CA . SER B 1 63 ? 36.941 40.790 -12.269 1.00 38.49 60 SER B CA 1
ATOM 1861 C C . SER B 1 63 ? 38.205 40.144 -12.867 1.00 39.00 60 SER B C 1
ATOM 1862 O O . SER B 1 63 ? 38.370 40.117 -14.091 1.00 39.57 60 SER B O 1
ATOM 1865 N N . GLY B 1 64 ? 39.073 39.591 -12.025 1.00 39.12 61 GLY B N 1
ATOM 1866 C CA . GLY B 1 64 ? 40.280 38.933 -12.516 1.00 39.79 61 GLY B CA 1
ATOM 1867 C C . GLY B 1 64 ? 39.993 37.833 -13.524 1.00 40.51 61 GLY B C 1
ATOM 1868 O O . GLY B 1 64 ? 40.683 37.707 -14.536 1.00 40.49 61 GLY B O 1
ATOM 1869 N N . VAL B 1 65 ? 38.971 37.027 -13.242 1.00 41.26 62 VAL B N 1
ATOM 1870 C CA . VAL B 1 65 ? 38.544 35.970 -14.154 1.00 41.55 62 VAL B CA 1
ATOM 1871 C C . VAL B 1 65 ? 38.000 36.588 -15.451 1.00 41.78 62 VAL B C 1
ATOM 1872 O O . VAL B 1 65 ? 38.476 36.279 -16.558 1.00 41.62 62 VAL B O 1
ATOM 1876 N N . ILE B 1 66 ? 37.019 37.478 -15.302 1.00 41.71 63 ILE B N 1
ATOM 1877 C CA . ILE B 1 66 ? 36.380 38.113 -16.447 1.00 41.46 63 ILE B CA 1
ATOM 1878 C C . ILE B 1 66 ? 37.399 38.853 -17.316 1.00 41.38 63 ILE B C 1
ATOM 1879 O O . ILE B 1 66 ? 37.463 38.631 -18.537 1.00 41.42 63 ILE B O 1
ATOM 1884 N N . VAL B 1 67 ? 38.218 39.700 -16.685 1.00 40.94 64 VAL B N 1
ATOM 1885 C CA . VAL B 1 67 ? 39.315 40.364 -17.390 1.00 40.22 64 VAL B CA 1
ATOM 1886 C C . VAL B 1 67 ? 40.176 39.355 -18.134 1.00 40.61 64 VAL B C 1
ATOM 1887 O O . VAL B 1 67 ? 40.494 39.583 -19.294 1.00 41.58 64 VAL B O 1
ATOM 1891 N N . ARG B 1 68 ? 40.544 38.241 -17.495 1.00 40.53 65 ARG B N 1
ATOM 1892 C CA . ARG B 1 68 ? 41.398 37.254 -18.170 1.00 40.57 65 ARG B CA 1
ATOM 1893 C C . ARG B 1 68 ? 40.719 36.688 -19.422 1.00 40.95 65 ARG B C 1
ATOM 1894 O O . ARG B 1 68 ? 41.379 36.459 -20.435 1.00 40.83 65 ARG B O 1
ATOM 1902 N N . CYS B 1 69 ? 39.404 36.481 -19.345 1.00 41.17 66 CYS B N 1
ATOM 1903 C CA . CYS B 1 69 ? 38.619 36.034 -20.502 1.00 41.84 66 CYS B CA 1
ATOM 1904 C C . CYS B 1 69 ? 38.688 36.992 -21.674 1.00 41.38 66 CYS B C 1
ATOM 1905 O O . CYS B 1 69 ? 39.039 36.589 -22.790 1.00 41.28 66 CYS B O 1
ATOM 1908 N N . ILE B 1 70 ? 38.349 38.254 -21.415 1.00 40.92 67 ILE B N 1
ATOM 1909 C CA . ILE B 1 70 ? 38.459 39.290 -22.427 1.00 40.46 67 ILE B CA 1
ATOM 1910 C C . ILE B 1 70 ? 39.801 39.186 -23.133 1.00 40.83 67 ILE B C 1
ATOM 1911 O O . ILE B 1 70 ? 39.864 39.177 -24.361 1.00 41.29 67 ILE B O 1
ATOM 1916 N N . LEU B 1 71 ? 40.875 39.078 -22.361 1.00 40.93 68 LEU B N 1
ATOM 1917 C CA . LEU B 1 71 ? 42.193 39.090 -22.947 1.00 41.13 68 LEU B CA 1
ATOM 1918 C C . LEU B 1 71 ? 42.539 37.777 -23.653 1.00 41.82 68 LEU B C 1
ATOM 1919 O O . LEU B 1 71 ? 43.323 37.779 -24.613 1.00 41.97 68 LEU B O 1
ATOM 1924 N N . ALA B 1 72 ? 41.947 36.673 -23.186 1.00 42.35 69 ALA B N 1
ATOM 1925 C CA . ALA B 1 72 ? 42.038 35.379 -23.865 1.00 43.01 69 ALA B CA 1
ATOM 1926 C C . ALA B 1 72 ? 41.357 35.479 -25.220 1.00 43.70 69 ALA B C 1
ATOM 1927 O O . ALA B 1 72 ? 41.911 35.027 -26.241 1.00 43.85 69 ALA B O 1
ATOM 1929 N N . ALA B 1 73 ? 40.161 36.074 -25.219 1.00 44.03 70 ALA B N 1
ATOM 1930 C CA . ALA B 1 73 ? 39.385 36.294 -26.443 1.00 44.94 70 ALA B CA 1
ATOM 1931 C C . ALA B 1 73 ? 40.185 37.066 -27.491 1.00 45.63 70 ALA B C 1
ATOM 1932 O O . ALA B 1 73 ? 40.104 36.757 -28.681 1.00 46.04 70 ALA B O 1
ATOM 1934 N N . ALA B 1 74 ? 40.971 38.043 -27.035 1.00 46.03 71 ALA B N 1
ATOM 1935 C CA . ALA B 1 74 ? 41.818 38.856 -27.908 1.00 46.35 71 ALA B CA 1
ATOM 1936 C C . ALA B 1 74 ? 42.893 38.048 -28.617 1.00 46.81 71 ALA B C 1
ATOM 1937 O O . ALA B 1 74 ? 43.530 38.552 -29.540 1.00 46.97 71 ALA B O 1
ATOM 1939 N N . THR B 1 75 ? 43.130 36.814 -28.176 1.00 47.35 72 THR B N 1
ATOM 1940 C CA . THR B 1 75 ? 44.198 36.012 -28.786 1.00 47.77 72 THR B CA 1
ATOM 1941 C C . THR B 1 75 ? 43.615 35.062 -29.812 1.00 48.26 72 THR B C 1
ATOM 1942 O O . THR B 1 75 ? 44.351 34.455 -30.589 1.00 47.86 72 THR B O 1
ATOM 1946 N N . LEU B 1 76 ? 42.291 34.935 -29.792 1.00 48.95 73 LEU B N 1
ATOM 1947 C CA . LEU B 1 76 ? 41.581 34.140 -30.772 1.00 49.81 73 LEU B CA 1
ATOM 1948 C C . LEU B 1 76 ? 41.681 34.803 -32.140 1.00 51.06 73 LEU B C 1
ATOM 1949 O O . LEU B 1 76 ? 42.285 35.886 -32.291 1.00 51.46 73 LEU B O 1
ATOM 1954 N N . GLU B 1 77 ? 41.090 34.154 -33.138 1.00 52.00 74 GLU B N 1
ATOM 1955 C CA . GLU B 1 77 ? 41.175 34.635 -34.508 1.00 52.71 74 GLU B CA 1
ATOM 1956 C C . GLU B 1 77 ? 40.466 35.981 -34.726 1.00 51.98 74 GLU B C 1
ATOM 1957 O O . GLU B 1 77 ? 40.976 36.829 -35.465 1.00 52.32 74 GLU B O 1
ATOM 1963 N N . GLY B 1 78 ? 39.312 36.178 -34.088 1.00 51.20 75 GLY B N 1
ATOM 1964 C CA . GLY B 1 78 ? 38.611 37.470 -34.129 1.00 50.15 75 GLY B CA 1
ATOM 1965 C 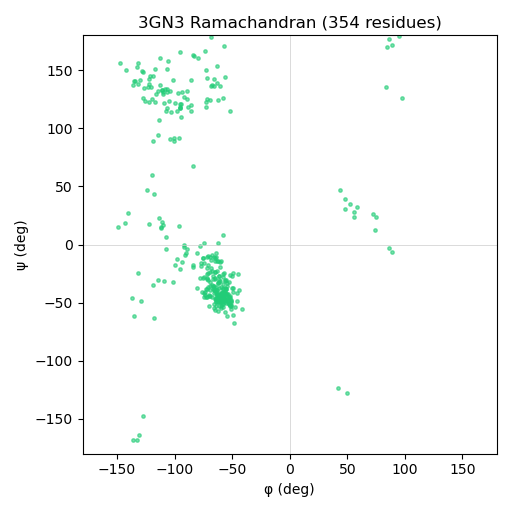C . GLY B 1 78 ? 39.353 38.626 -33.465 1.00 49.82 75 GLY B C 1
ATOM 1966 O O . GLY B 1 78 ? 38.958 39.788 -33.619 1.00 49.78 75 GLY B O 1
ATOM 1967 N N . GLY B 1 79 ? 40.425 38.311 -32.727 1.00 49.30 76 GLY B N 1
ATOM 1968 C CA . GLY B 1 79 ? 41.253 39.312 -32.052 1.00 48.69 76 GLY B CA 1
ATOM 1969 C C . GLY B 1 79 ? 40.418 40.285 -31.237 1.00 48.53 76 GLY B C 1
ATOM 1970 O O . GLY B 1 79 ? 39.576 39.868 -30.443 1.00 48.44 76 GLY B O 1
ATOM 1971 N N . LYS B 1 80 ? 40.620 41.580 -31.469 1.00 48.29 77 LYS B N 1
ATOM 1972 C CA . LYS B 1 80 ? 39.952 42.622 -30.692 1.00 48.06 77 LYS B CA 1
ATOM 1973 C C . LYS B 1 80 ? 38.424 42.608 -30.766 1.00 48.50 77 LYS B C 1
ATOM 1974 O O . LYS B 1 80 ? 37.753 43.187 -29.900 1.00 48.51 77 LYS B O 1
ATOM 1980 N N . GLU B 1 81 ? 37.882 41.957 -31.798 1.00 48.76 78 GLU B N 1
ATOM 1981 C CA . GLU B 1 81 ? 36.425 41.815 -31.965 1.00 48.45 78 GLU B CA 1
ATOM 1982 C C . GLU B 1 81 ? 35.868 40.692 -31.109 1.00 48.08 78 GLU B C 1
ATOM 1983 O O . GLU B 1 81 ? 34.754 40.808 -30.564 1.00 48.09 78 GLU B O 1
ATOM 1989 N N . SER B 1 82 ? 36.638 39.607 -30.995 1.00 47.59 79 SER B N 1
ATOM 1990 C CA . SER B 1 82 ? 36.309 38.519 -30.062 1.00 47.41 79 SER B CA 1
ATOM 1991 C C . SER B 1 82 ? 36.353 39.038 -28.637 1.00 46.94 79 SER B C 1
ATOM 1992 O O . SER B 1 82 ? 35.518 38.665 -27.821 1.00 46.98 79 SER B O 1
ATOM 1995 N N . ALA B 1 83 ? 37.328 39.902 -28.352 1.00 46.39 80 ALA B N 1
ATOM 1996 C CA . ALA B 1 83 ? 37.430 40.552 -27.048 1.00 46.43 80 ALA B CA 1
ATOM 1997 C C . ALA B 1 83 ? 36.227 41.437 -26.779 1.00 46.11 80 ALA B C 1
ATOM 1998 O O . ALA B 1 83 ? 35.696 41.415 -25.676 1.00 45.95 80 ALA B O 1
ATOM 2000 N N . LYS B 1 84 ? 35.797 42.191 -27.797 1.00 46.23 81 LYS B N 1
ATOM 2001 C CA . LYS B 1 84 ? 34.593 43.032 -27.719 1.00 46.38 81 LYS B CA 1
ATOM 2002 C C . LYS B 1 84 ? 33.340 42.191 -27.498 1.00 46.01 81 LYS B C 1
ATOM 2003 O O . LYS B 1 84 ? 32.483 42.525 -26.677 1.00 45.79 81 LYS B O 1
ATOM 2009 N N . ALA B 1 85 ? 33.242 41.094 -28.234 1.00 45.56 82 ALA B N 1
ATOM 2010 C CA . ALA B 1 85 ? 32.153 40.154 -28.041 1.00 45.30 82 ALA B CA 1
ATOM 2011 C C . ALA B 1 85 ? 32.021 39.770 -26.553 1.00 44.94 82 ALA B C 1
ATOM 2012 O O . ALA B 1 85 ? 30.953 39.954 -25.955 1.00 45.22 82 ALA B O 1
ATOM 2014 N N . VAL B 1 86 ? 33.112 39.270 -25.958 1.00 43.73 83 VAL B N 1
ATOM 2015 C CA . VAL B 1 86 ? 33.146 38.950 -24.524 1.00 42.54 83 VAL B CA 1
ATOM 2016 C C . VAL B 1 86 ? 32.682 40.127 -23.630 1.00 41.94 83 VAL B C 1
ATOM 2017 O O . VAL B 1 86 ? 31.776 39.955 -22.791 1.00 41.73 83 VAL B O 1
ATOM 2021 N N . MET B 1 87 ? 33.282 41.314 -23.820 1.00 40.86 84 MET B N 1
ATOM 2022 C CA . MET B 1 87 ? 32.870 42.519 -23.071 1.00 39.91 84 MET B CA 1
ATOM 2023 C C . MET B 1 87 ? 31.367 42.812 -23.252 1.00 40.17 84 MET B C 1
ATOM 2024 O O . MET B 1 87 ? 30.699 43.210 -22.308 1.00 40.04 84 MET B O 1
ATOM 2029 N N . THR B 1 88 ? 30.847 42.579 -24.459 1.00 40.65 85 THR B N 1
ATOM 2030 C CA . THR B 1 88 ? 29.432 42.771 -24.757 1.00 41.23 85 THR B CA 1
ATOM 2031 C C . THR B 1 88 ? 28.561 41.721 -24.066 1.00 41.34 85 THR B C 1
ATOM 2032 O O . THR B 1 88 ? 27.536 42.059 -23.469 1.00 41.03 85 THR B O 1
ATOM 2036 N N . ALA B 1 89 ? 28.989 40.463 -24.115 1.00 41.97 86 ALA B N 1
ATOM 2037 C CA . ALA B 1 89 ? 28.283 39.378 -23.421 1.00 43.32 86 ALA B CA 1
ATOM 2038 C C . ALA B 1 89 ? 28.168 39.641 -21.919 1.00 44.39 86 ALA B C 1
ATOM 2039 O O . ALA B 1 89 ? 27.107 39.409 -21.318 1.00 45.01 86 ALA B O 1
ATOM 2041 N N . VAL B 1 90 ? 29.257 40.137 -21.323 1.00 45.17 87 VAL B N 1
ATOM 2042 C CA . VAL B 1 90 ? 29.301 40.428 -19.885 1.00 45.62 87 VAL B CA 1
ATOM 2043 C C . VAL B 1 90 ? 28.485 41.685 -19.583 1.00 46.18 87 VAL B C 1
ATOM 2044 O O . VAL B 1 90 ? 27.711 41.716 -18.619 1.00 45.78 87 VAL B O 1
ATOM 2048 N N . ALA B 1 91 ? 28.658 42.704 -20.424 1.00 46.86 88 ALA B N 1
ATOM 2049 C CA . ALA B 1 91 ? 27.969 43.982 -20.268 1.00 48.30 88 ALA B CA 1
ATOM 2050 C C . ALA B 1 91 ? 26.439 43.848 -20.308 1.00 49.51 88 ALA B C 1
ATOM 2051 O O . ALA B 1 91 ? 25.737 44.495 -19.524 1.00 49.39 88 ALA B O 1
ATOM 2053 N N . SER B 1 92 ? 25.952 43.007 -21.229 1.00 50.92 89 SER B N 1
ATOM 2054 C CA . SER B 1 92 ? 24.525 42.683 -21.405 1.00 52.10 89 SER B CA 1
ATOM 2055 C C . SER B 1 92 ? 23.930 41.929 -20.239 1.00 52.93 89 SER B C 1
ATOM 2056 O O . SER B 1 92 ? 22.717 41.992 -20.010 1.00 53.30 89 SER B O 1
ATOM 2059 N N . HIS B 1 93 ? 24.776 41.187 -19.529 1.00 53.52 90 HIS B N 1
ATOM 2060 C CA . HIS B 1 93 ? 24.327 40.383 -18.403 1.00 54.18 90 HIS B CA 1
ATOM 2061 C C . HIS B 1 93 ? 25.110 40.758 -17.141 1.00 53.97 90 HIS B C 1
ATOM 2062 O O . HIS B 1 93 ? 25.574 39.890 -16.408 1.00 54.31 90 HIS B O 1
ATOM 2069 N N . ARG B 1 94 ? 25.236 42.058 -16.887 1.00 53.72 91 ARG B N 1
ATOM 2070 C CA . ARG B 1 94 ? 26.167 42.564 -15.893 1.00 53.48 91 ARG B CA 1
ATOM 2071 C C . ARG B 1 94 ? 25.987 41.937 -14.513 1.00 53.96 91 ARG B C 1
ATOM 2072 O O . ARG B 1 94 ? 26.900 41.269 -14.016 1.00 53.67 91 ARG B O 1
ATOM 2080 N N . GLU B 1 95 ? 24.811 42.133 -13.916 1.00 54.31 92 GLU B N 1
ATOM 2081 C CA . GLU B 1 95 ? 24.507 41.639 -12.570 1.00 54.78 92 GLU B CA 1
ATOM 2082 C C . GLU B 1 95 ? 24.851 40.175 -12.365 1.00 54.36 92 GLU B C 1
ATOM 2083 O 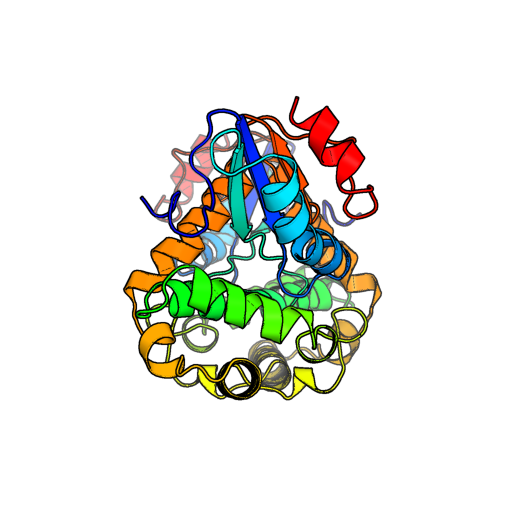O . GLU B 1 95 ? 25.318 39.790 -11.304 1.00 54.28 92 GLU B O 1
ATOM 2089 N N . GLU B 1 96 ? 24.629 39.376 -13.398 1.00 54.08 93 GLU B N 1
ATOM 2090 C CA . GLU B 1 96 ? 24.974 37.969 -13.413 1.00 54.21 93 GLU B CA 1
ATOM 2091 C C . GLU B 1 96 ? 26.466 37.652 -13.310 1.00 53.85 93 GLU B C 1
ATOM 2092 O O . GLU B 1 96 ? 26.842 36.478 -13.235 1.00 54.17 93 GLU B O 1
ATOM 2098 N N . PHE B 1 97 ? 27.314 38.678 -13.371 1.00 52.94 94 PHE B N 1
ATOM 2099 C CA . PHE B 1 97 ? 28.761 38.504 -13.288 1.00 51.36 94 PHE B CA 1
ATOM 2100 C C . PHE B 1 97 ? 29.337 39.318 -12.131 1.00 50.70 94 PHE B C 1
ATOM 2101 O O . PHE B 1 97 ? 30.539 39.576 -12.075 1.00 50.98 94 PHE B O 1
ATOM 2109 N N . GLU B 1 98 ? 28.466 39.719 -11.211 1.00 49.67 95 GLU B N 1
ATOM 2110 C CA . GLU B 1 98 ? 28.847 40.499 -10.043 1.00 48.75 95 GLU B CA 1
ATOM 2111 C C . GLU B 1 98 ? 28.214 39.877 -8.781 1.00 48.10 95 GLU B C 1
ATOM 2112 O O . GLU B 1 98 ? 27.737 38.739 -8.839 1.00 47.56 95 GLU B O 1
ATOM 2118 N N . PHE B 1 99 ? 28.261 40.595 -7.657 1.00 47.64 96 PHE B N 1
ATOM 2119 C CA . PHE B 1 99 ? 27.806 40.117 -6.350 1.00 47.86 96 PHE B CA 1
ATOM 2120 C C . PHE B 1 99 ? 26.981 41.236 -5.737 1.00 48.67 96 PHE B C 1
ATOM 2121 O O . PHE B 1 99 ? 27.339 42.410 -5.853 1.00 48.33 96 PHE B O 1
ATOM 2129 N N . GLU B 1 100 ? 25.889 40.864 -5.072 1.00 49.64 97 GLU B N 1
ATOM 2130 C CA . GLU B 1 100 ? 24.998 41.819 -4.429 1.00 50.76 97 GLU B CA 1
ATOM 2131 C C . GLU B 1 100 ? 25.779 42.554 -3.341 1.00 50.48 97 GLU B C 1
ATOM 2132 O O . GLU B 1 100 ? 26.366 41.924 -2.471 1.00 50.48 97 GLU B O 1
ATOM 2138 N N . HIS B 1 101 ? 25.799 43.884 -3.419 1.00 50.73 98 HIS B N 1
ATOM 2139 C CA . HIS B 1 101 ? 26.591 44.745 -2.527 1.00 51.21 98 HIS B CA 1
ATOM 2140 C C . HIS B 1 101 ? 28.085 44.399 -2.527 1.00 50.82 98 HIS B C 1
ATOM 2141 O O . HIS B 1 101 ? 28.779 44.618 -1.535 1.00 50.94 98 HIS B O 1
ATOM 2148 N N . HIS B 1 102 ? 28.570 43.860 -3.640 1.00 50.47 99 HIS B N 1
ATOM 2149 C CA . HIS B 1 102 ? 29.938 43.357 -3.744 1.00 50.20 99 HIS B CA 1
ATOM 2150 C C . HIS B 1 102 ? 30.241 42.299 -2.661 1.00 50.87 99 HIS B C 1
ATOM 2151 O O . HIS B 1 102 ? 31.405 42.078 -2.305 1.00 51.39 99 HIS B O 1
ATOM 2158 N N . ALA B 1 103 ? 29.203 41.637 -2.145 1.00 51.14 100 ALA B N 1
ATOM 2159 C CA . ALA B 1 103 ? 29.381 40.717 -1.019 1.00 51.07 100 ALA B CA 1
ATOM 2160 C C . ALA B 1 103 ? 28.774 39.335 -1.216 1.00 51.53 100 ALA B C 1
ATOM 2161 O O . ALA B 1 103 ? 29.460 38.332 -0.980 1.00 52.07 100 ALA B O 1
ATOM 2163 N N . GLY B 1 104 ? 27.511 39.260 -1.654 1.00 51.59 101 GLY B N 1
ATOM 2164 C CA . GLY B 1 104 ? 26.800 37.970 -1.683 1.00 51.22 101 GLY B CA 1
ATOM 2165 C C . GLY B 1 104 ? 26.144 37.539 -2.986 1.00 51.31 101 GLY B C 1
ATOM 2166 O O . GLY B 1 104 ? 26.632 37.837 -4.083 1.00 51.71 101 GLY B O 1
ATOM 2167 N N . GLY B 1 105 ? 25.031 36.819 -2.861 1.00 50.72 102 GLY B N 1
ATOM 2168 C CA . GLY B 1 105 ? 24.269 36.376 -4.013 1.00 49.81 102 GLY B CA 1
ATOM 2169 C C . GLY B 1 105 ? 24.809 35.066 -4.532 1.00 49.52 102 GLY B C 1
ATOM 2170 O O . GLY B 1 105 ? 25.812 34.573 -4.024 1.00 49.75 102 GLY B O 1
ATOM 2171 N N . PRO B 1 106 ? 24.151 34.499 -5.558 1.00 49.03 103 PRO B N 1
ATOM 2172 C CA . PRO B 1 106 ? 24.444 33.202 -6.149 1.00 48.77 103 PRO B CA 1
ATOM 2173 C C . PRO B 1 106 ? 25.892 33.002 -6.511 1.00 48.55 103 PRO B C 1
ATOM 2174 O O . PRO B 1 106 ? 26.342 31.869 -6.592 1.00 49.09 103 PRO B O 1
ATOM 2178 N N . ASN B 1 107 ? 26.616 34.073 -6.789 1.00 48.55 104 ASN B N 1
ATOM 2179 C CA . ASN B 1 107 ? 27.989 33.901 -7.255 1.00 48.50 104 ASN B CA 1
ATOM 2180 C C . ASN B 1 107 ? 28.995 33.410 -6.189 1.00 48.28 104 ASN B C 1
ATOM 2181 O O . ASN B 1 107 ? 29.998 32.777 -6.544 1.00 47.94 104 ASN B O 1
ATOM 2186 N N . LEU B 1 108 ? 28.699 33.668 -4.906 1.00 47.87 105 LEU B N 1
ATOM 2187 C CA . LEU B 1 108 ? 29.406 33.015 -3.787 1.00 47.97 105 LEU B CA 1
ATOM 2188 C C . LEU B 1 108 ? 29.570 31.511 -4.010 1.00 48.23 105 LEU B C 1
ATOM 2189 O O . LEU B 1 108 ? 30.510 30.893 -3.482 1.00 48.17 105 LEU B O 1
ATOM 2194 N N . ASP B 1 109 ? 28.662 30.945 -4.811 1.00 48.40 106 ASP B N 1
ATOM 2195 C CA . ASP B 1 109 ? 28.670 29.525 -5.143 1.00 48.72 106 ASP B CA 1
ATOM 2196 C C . ASP B 1 109 ? 29.001 29.238 -6.595 1.00 48.97 106 ASP B C 1
ATOM 2197 O O . ASP B 1 109 ? 28.798 28.123 -7.064 1.00 49.30 106 ASP B O 1
ATOM 2202 N N . ALA B 1 110 ? 29.542 30.225 -7.305 1.00 49.33 107 ALA B N 1
ATOM 2203 C CA . ALA B 1 110 ? 30.010 29.997 -8.676 1.00 49.26 107 ALA B CA 1
ATOM 2204 C C . ALA B 1 110 ? 31.525 29.841 -8.699 1.00 49.36 107 ALA B C 1
ATOM 2205 O O . ALA B 1 110 ? 32.223 30.548 -7.967 1.00 49.12 107 ALA B O 1
ATOM 2207 N N . THR B 1 111 ? 32.025 28.929 -9.537 1.00 49.28 108 THR B N 1
ATOM 2208 C CA . THR B 1 111 ? 33.468 28.739 -9.702 1.00 49.62 108 THR B CA 1
ATOM 2209 C C . THR B 1 111 ? 33.995 29.528 -10.900 1.00 50.10 108 THR B C 1
ATOM 2210 O O . THR B 1 111 ? 33.206 29.981 -11.721 1.00 50.17 108 THR B O 1
ATOM 2214 N N . PRO B 1 112 ? 35.337 29.697 -11.010 1.00 50.52 109 PRO B N 1
ATOM 2215 C CA . PRO B 1 112 ? 35.861 30.330 -12.220 1.00 50.51 109 PRO B CA 1
ATOM 2216 C C . PRO B 1 112 ? 35.384 29.608 -13.482 1.00 50.77 109 PRO B C 1
ATOM 2217 O O . PRO B 1 112 ? 34.883 30.266 -14.406 1.00 51.02 109 PRO B O 1
ATOM 2221 N N . ASN B 1 113 ? 35.521 28.275 -13.506 1.00 50.80 110 ASN B N 1
ATOM 2222 C CA . ASN B 1 113 ? 35.098 27.454 -14.648 1.00 50.31 110 ASN B CA 1
ATOM 2223 C C . ASN B 1 113 ? 33.639 27.682 -15.012 1.00 50.27 110 ASN B C 1
ATOM 2224 O O . ASN B 1 113 ? 33.282 27.620 -16.186 1.00 50.27 110 ASN B O 1
ATOM 2229 N N . ASP B 1 114 ? 32.807 27.952 -14.005 1.00 50.23 111 ASP B N 1
ATOM 2230 C CA . ASP B 1 114 ? 31.426 28.372 -14.232 1.00 50.29 111 ASP B CA 1
ATOM 2231 C C . ASP B 1 114 ? 31.414 29.692 -14.991 1.00 50.69 111 ASP B C 1
ATOM 2232 O O . ASP B 1 114 ? 30.834 29.783 -16.080 1.00 51.39 111 ASP B O 1
ATOM 2237 N N . ILE B 1 115 ? 32.065 30.706 -14.415 1.00 50.55 112 ILE B N 1
ATOM 2238 C CA . ILE B 1 115 ? 32.138 32.032 -15.012 1.00 49.97 112 ILE B CA 1
ATOM 2239 C C . ILE B 1 115 ? 32.640 31.939 -16.459 1.00 49.91 112 ILE B C 1
ATOM 2240 O O . ILE B 1 115 ? 32.042 32.543 -17.340 1.00 50.12 112 ILE B O 1
ATOM 2245 N N . ILE B 1 116 ? 33.685 31.151 -16.712 1.00 49.56 113 ILE B N 1
ATOM 2246 C CA . ILE B 1 116 ? 34.187 30.961 -18.083 1.00 49.59 113 ILE B CA 1
ATOM 2247 C C . ILE B 1 116 ? 33.107 30.391 -19.011 1.00 50.19 113 ILE B C 1
ATOM 2248 O O . ILE B 1 116 ? 32.874 30.933 -20.099 1.00 50.56 113 ILE B O 1
ATOM 2253 N N . ALA B 1 117 ? 32.466 29.301 -18.576 1.00 50.30 114 ALA B N 1
ATOM 2254 C CA . ALA B 1 117 ? 31.393 28.639 -19.324 1.00 50.35 114 ALA B CA 1
ATOM 2255 C C . ALA B 1 117 ? 30.266 29.613 -19.647 1.00 50.62 114 ALA B C 1
ATOM 2256 O O . ALA B 1 117 ? 29.828 29.723 -20.805 1.00 50.50 114 ALA B O 1
ATOM 2258 N N . ARG B 1 118 ? 29.823 30.325 -18.614 1.00 50.63 115 ARG B N 1
ATOM 2259 C CA . ARG B 1 118 ? 28.815 31.360 -18.734 1.00 51.20 115 ARG B CA 1
ATOM 2260 C C . ARG B 1 118 ? 29.196 32.444 -19.783 1.00 51.93 115 ARG B C 1
ATOM 2261 O O . ARG B 1 118 ? 28.347 32.854 -20.581 1.00 52.11 115 ARG B O 1
ATOM 2269 N N . ILE B 1 119 ? 30.460 32.891 -19.796 1.00 52.44 116 ILE B N 1
ATOM 2270 C CA . ILE B 1 119 ? 30.930 33.852 -20.805 1.00 52.88 116 ILE B CA 1
ATOM 2271 C C . ILE B 1 119 ? 30.831 33.181 -22.168 1.00 53.25 116 ILE B C 1
ATOM 2272 O O . ILE B 1 119 ? 30.441 33.807 -23.145 1.00 53.24 116 ILE B O 1
ATOM 2277 N N . GLU B 1 120 ? 31.199 31.903 -22.220 1.00 53.82 117 GLU B N 1
ATOM 2278 C CA . GLU B 1 120 ? 31.252 31.154 -23.469 1.00 54.33 117 GLU B CA 1
ATOM 2279 C C . GLU B 1 120 ? 29.858 31.020 -24.084 1.00 55.16 117 GLU B C 1
ATOM 2280 O O . GLU B 1 120 ? 29.674 31.286 -25.277 1.00 55.10 117 GLU B O 1
ATOM 2286 N N . ARG B 1 121 ? 28.890 30.617 -23.262 1.00 55.82 118 ARG B N 1
ATOM 2287 C CA . ARG B 1 121 ? 27.488 30.609 -23.655 1.00 56.42 118 ARG B CA 1
ATOM 2288 C C . ARG B 1 121 ? 27.127 31.950 -24.296 1.00 56.51 118 ARG B C 1
ATOM 2289 O O . ARG B 1 121 ? 26.886 32.005 -25.500 1.00 57.31 118 ARG B O 1
ATOM 2297 N N . TYR B 1 122 ? 27.129 33.028 -23.511 1.00 56.05 119 TYR B N 1
ATOM 2298 C CA . TYR B 1 122 ? 26.707 34.344 -23.991 1.00 55.51 119 TYR B CA 1
ATOM 2299 C C . TYR B 1 122 ? 27.474 34.904 -25.184 1.00 55.16 119 TYR B C 1
ATOM 2300 O O . TYR B 1 122 ? 26.933 35.694 -25.946 1.00 55.21 119 TYR B O 1
ATOM 2309 N N . SER B 1 123 ? 28.731 34.520 -25.349 1.00 54.83 120 SER B N 1
ATOM 2310 C CA . SER B 1 123 ? 29.540 35.117 -26.402 1.00 54.46 120 SER B CA 1
ATOM 2311 C C . SER B 1 123 ? 29.624 34.225 -27.638 1.00 54.48 120 SER B C 1
ATOM 2312 O O . SER B 1 123 ? 29.992 34.681 -28.722 1.00 54.21 120 SER B O 1
ATOM 2315 N N . GLY B 1 124 ? 29.295 32.949 -27.462 1.00 54.35 121 GLY B N 1
ATOM 2316 C CA . GLY B 1 124 ? 29.421 31.972 -28.532 1.00 54.42 121 GLY B CA 1
ATOM 2317 C C . GLY B 1 124 ? 30.859 31.592 -28.799 1.00 54.72 121 GLY B C 1
ATOM 2318 O O . GLY B 1 124 ? 31.157 30.953 -29.799 1.00 55.00 121 GLY B O 1
ATOM 2319 N N . LEU B 1 125 ? 31.757 31.976 -27.897 1.00 55.09 122 LEU B N 1
ATOM 2320 C CA . LEU B 1 125 ? 33.188 31.739 -28.090 1.00 55.16 122 LEU B CA 1
ATOM 2321 C C . LEU B 1 125 ? 33.744 30.628 -27.199 1.00 54.94 122 LEU B C 1
ATOM 2322 O O . LEU B 1 125 ? 33.230 30.374 -26.105 1.00 54.81 122 LEU B O 1
ATOM 2327 N N . ALA B 1 126 ? 34.788 29.970 -27.694 1.00 54.74 123 ALA B N 1
ATOM 2328 C CA . ALA B 1 126 ? 35.498 28.932 -26.949 1.00 54.91 123 ALA B CA 1
ATOM 2329 C C . ALA B 1 126 ? 36.723 29.541 -26.227 1.00 54.94 123 ALA B C 1
ATOM 2330 O O . ALA B 1 126 ? 37.708 29.919 -26.874 1.00 55.10 123 ALA B O 1
ATOM 2332 N N . LEU B 1 127 ? 36.664 29.638 -24.896 1.00 54.58 124 LEU B N 1
ATOM 2333 C CA . LEU B 1 127 ? 37.683 30.390 -24.141 1.00 54.10 124 LEU B CA 1
ATOM 2334 C C . LEU B 1 127 ? 38.649 29.561 -23.291 1.00 54.05 124 LEU B C 1
ATOM 2335 O O . LEU B 1 127 ? 39.812 29.946 -23.131 1.00 53.90 124 LEU B O 1
ATOM 2340 N N . ALA B 1 128 ? 38.177 28.429 -22.769 1.00 53.95 125 ALA B N 1
ATOM 2341 C CA . ALA B 1 128 ? 38.943 27.631 -21.803 1.00 54.00 125 ALA B CA 1
ATOM 2342 C C . ALA B 1 128 ? 40.376 27.316 -22.229 1.00 54.21 125 ALA B C 1
ATOM 2343 O O . ALA B 1 128 ? 41.287 27.322 -21.394 1.00 54.64 125 ALA B O 1
ATOM 2345 N N . GLU B 1 129 ? 40.596 27.054 -23.511 1.00 54.11 126 GLU B N 1
ATOM 2346 C CA . GLU B 1 129 ? 41.944 26.720 -23.931 1.00 54.33 126 GLU B CA 1
ATOM 2347 C C . GLU B 1 129 ? 42.846 27.948 -23.965 1.00 53.74 126 GLU B C 1
ATOM 2348 O O . GLU B 1 129 ? 43.982 27.885 -23.480 1.00 53.68 126 GLU B O 1
ATOM 2354 N N . ALA B 1 130 ? 42.334 29.045 -24.539 1.00 52.88 127 ALA B N 1
ATOM 2355 C CA . ALA B 1 130 ? 43.026 30.347 -24.555 1.00 51.94 127 ALA B CA 1
ATOM 2356 C C . ALA B 1 130 ? 43.329 30.858 -23.132 1.00 51.26 127 ALA B C 1
ATOM 2357 O O . ALA B 1 130 ? 44.460 31.260 -22.852 1.00 50.76 127 ALA B O 1
ATOM 2359 N N . PHE B 1 131 ? 42.316 30.816 -22.257 1.00 50.38 128 PHE B N 1
ATOM 2360 C CA . PHE B 1 131 ? 42.433 31.143 -20.830 1.00 49.94 128 PHE B CA 1
ATOM 2361 C C . PHE B 1 131 ? 43.622 30.417 -20.174 1.00 50.26 128 PHE B C 1
ATOM 2362 O O . PHE B 1 131 ? 44.368 31.012 -19.379 1.00 50.04 128 PHE B O 1
ATOM 2370 N N . ALA B 1 132 ? 43.806 29.145 -20.537 1.00 50.45 129 ALA B N 1
ATOM 2371 C CA . ALA B 1 132 ? 44.850 28.289 -19.959 1.00 50.69 129 ALA B CA 1
ATOM 2372 C C . ALA B 1 132 ? 46.274 28.678 -20.347 1.00 51.01 129 ALA B C 1
ATOM 2373 O O . ALA B 1 132 ? 47.233 28.173 -19.779 1.00 51.31 129 ALA B O 1
ATOM 2375 N N . ASN B 1 133 ? 46.413 29.577 -21.309 1.00 51.28 130 ASN B N 1
ATOM 2376 C CA . ASN B 1 133 ? 47.721 29.959 -21.813 1.00 51.69 130 ASN B CA 1
ATOM 2377 C C . ASN B 1 133 ? 48.507 30.827 -20.812 1.00 51.53 130 ASN B C 1
ATOM 2378 O O . ASN B 1 133 ? 48.018 31.884 -20.384 1.00 51.38 130 ASN B O 1
ATOM 2383 N N . PRO B 1 134 ? 49.722 30.373 -20.423 1.00 51.10 131 PRO B N 1
ATOM 2384 C CA . PRO B 1 134 ? 50.499 31.058 -19.389 1.00 50.60 131 PRO B CA 1
ATOM 2385 C C . PRO B 1 134 ? 51.039 32.422 -19.800 1.00 50.16 131 PRO B C 1
ATOM 2386 O O . PRO B 1 134 ? 51.307 33.251 -18.931 1.00 49.72 131 PRO B O 1
ATOM 2390 N N . GLU B 1 135 ? 51.190 32.663 -21.099 1.00 49.95 132 GLU B N 1
ATOM 2391 C CA . GLU B 1 135 ? 51.656 33.976 -21.561 1.00 49.97 132 GLU B CA 1
ATOM 2392 C C . GLU B 1 135 ? 50.638 35.064 -21.219 1.00 49.15 132 GLU B C 1
ATOM 2393 O O . GLU B 1 135 ? 50.987 36.235 -21.082 1.00 49.11 132 GLU B O 1
ATOM 2399 N N . LEU B 1 136 ? 49.384 34.645 -21.059 1.00 48.14 133 LEU B N 1
ATOM 2400 C CA . LEU B 1 136 ? 48.254 35.535 -20.899 1.00 47.37 133 LEU B CA 1
ATOM 2401 C C . LEU B 1 136 ? 48.324 36.446 -19.663 1.00 47.20 133 LEU B C 1
ATOM 2402 O O . LEU B 1 136 ? 47.750 37.539 -19.676 1.00 47.20 133 LEU B O 1
ATOM 2407 N N . GLU B 1 137 ? 49.032 36.010 -18.617 1.00 46.38 134 GLU B N 1
ATOM 2408 C CA . GLU B 1 137 ? 49.277 36.840 -17.418 1.00 45.97 134 GLU B CA 1
ATOM 2409 C C . GLU B 1 137 ? 49.947 38.197 -17.729 1.00 44.81 134 GLU B C 1
ATOM 2410 O O . GLU B 1 137 ? 49.742 39.191 -17.009 1.00 44.28 134 GLU B O 1
ATOM 2416 N N . HIS B 1 138 ? 50.755 38.226 -18.785 1.00 43.31 135 HIS B N 1
ATOM 2417 C CA . HIS B 1 138 ? 51.489 39.437 -19.133 1.00 42.48 135 HIS B CA 1
ATOM 2418 C C . HIS B 1 138 ? 50.574 40.533 -19.687 1.00 41.20 135 HIS B C 1
ATOM 2419 O O . HIS B 1 138 ? 50.848 41.732 -19.486 1.00 41.01 135 HIS B O 1
ATOM 2426 N N . ALA B 1 139 ? 49.485 40.128 -20.346 1.00 39.10 136 ALA B N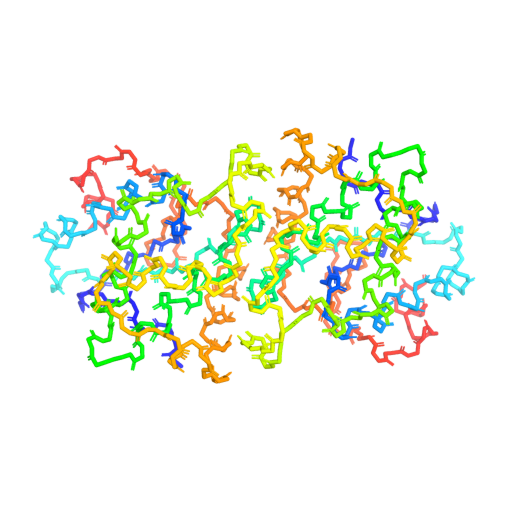 1
ATOM 2427 C CA . ALA B 1 139 ? 48.500 41.090 -20.814 1.00 37.79 136 ALA B CA 1
ATOM 2428 C C . ALA B 1 139 ? 47.713 41.667 -19.621 1.00 36.80 136 ALA B C 1
ATOM 2429 O O . ALA B 1 139 ? 47.525 42.886 -19.520 1.00 36.90 136 ALA B O 1
ATOM 2431 N N . VAL B 1 140 ? 47.287 40.801 -18.706 1.00 35.52 137 VAL B N 1
ATOM 2432 C CA . VAL B 1 140 ? 46.644 41.257 -17.469 1.00 34.41 137 VAL B CA 1
ATOM 2433 C C . VAL B 1 140 ? 47.573 42.213 -16.719 1.00 33.79 137 VAL B C 1
ATOM 2434 O O . VAL B 1 140 ? 47.130 43.246 -16.234 1.00 33.46 137 VAL B O 1
ATOM 2438 N N . LYS B 1 141 ? 48.859 41.878 -16.651 1.00 33.34 138 LYS B N 1
ATOM 2439 C CA . LYS B 1 141 ? 49.829 42.726 -15.942 1.00 33.27 138 LYS B CA 1
ATOM 2440 C C . LYS B 1 141 ? 50.009 44.072 -16.622 1.00 32.76 138 LYS B C 1
ATOM 2441 O O . LYS B 1 141 ? 50.059 45.099 -15.943 1.00 33.08 138 LYS B O 1
ATOM 2447 N N . TRP B 1 142 ? 50.074 44.070 -17.957 1.00 32.17 139 TRP B N 1
ATOM 2448 C CA . TRP B 1 142 ? 50.288 45.303 -18.698 1.00 31.42 139 TRP B CA 1
ATOM 2449 C C . TRP B 1 142 ? 49.183 46.336 -18.403 1.00 31.67 139 TRP B C 1
ATOM 2450 O O . TRP B 1 142 ? 49.482 47.507 -18.098 1.00 31.64 139 TRP B O 1
ATOM 2461 N N . HIS B 1 143 ? 47.922 45.901 -18.484 1.00 31.23 140 HIS B N 1
ATOM 2462 C CA . HIS B 1 143 ? 46.783 46.789 -18.240 1.00 30.62 140 HIS B CA 1
ATOM 2463 C C . HIS B 1 143 ? 46.825 47.375 -16.835 1.00 29.88 140 HIS B C 1
ATOM 2464 O O . HIS B 1 143 ? 46.647 48.590 -16.637 1.00 28.89 140 HIS B O 1
ATOM 2471 N N . THR B 1 144 ? 47.081 46.499 -15.866 1.00 29.17 141 THR B N 1
ATOM 2472 C CA . THR B 1 144 ? 47.114 46.896 -14.460 1.00 28.68 141 THR B CA 1
ATOM 2473 C C . THR B 1 144 ? 48.250 47.880 -14.199 1.00 28.65 141 THR B C 1
ATOM 2474 O O . THR B 1 144 ? 48.060 48.924 -13.565 1.00 28.48 141 THR B O 1
ATOM 2478 N N . LYS B 1 145 ? 49.425 47.551 -14.719 1.00 28.88 142 LYS B N 1
ATOM 2479 C CA . LYS B 1 145 ? 50.596 48.363 -14.498 1.00 29.29 142 LYS B CA 1
ATOM 2480 C C . LYS B 1 145 ? 50.383 49.750 -15.130 1.00 29.20 142 LYS B C 1
ATOM 2481 O O . LYS B 1 145 ? 50.784 50.781 -14.580 1.00 29.32 142 LYS B O 1
ATOM 2487 N N . TYR B 1 146 ? 49.715 49.768 -16.278 1.00 28.69 143 TYR B N 1
ATOM 2488 C CA . TYR B 1 146 ? 49.505 50.998 -16.997 1.00 28.26 143 TYR B CA 1
ATOM 2489 C C . TYR B 1 146 ? 48.467 51.852 -16.275 1.00 28.10 143 TYR B C 1
ATOM 2490 O O . TYR B 1 146 ? 48.669 53.062 -16.088 1.00 28.19 143 TYR B O 1
ATOM 2499 N N . ALA B 1 147 ? 47.371 51.220 -15.862 1.00 27.65 144 ALA B N 1
ATOM 2500 C CA . ALA B 1 147 ? 46.374 51.882 -15.027 1.00 27.64 144 ALA B CA 1
ATOM 2501 C C . ALA B 1 147 ? 47.045 52.498 -13.784 1.00 27.89 144 ALA B C 1
ATOM 2502 O O . ALA B 1 147 ? 46.870 53.705 -13.509 1.00 28.57 144 ALA B O 1
ATOM 2504 N N . ARG B 1 148 ? 47.853 51.696 -13.073 1.00 27.22 145 ARG B N 1
ATOM 2505 C CA . ARG B 1 148 ? 48.480 52.152 -11.828 1.00 26.65 145 ARG B CA 1
ATOM 2506 C C . ARG B 1 148 ? 49.488 53.289 -12.021 1.00 27.17 145 ARG B C 1
ATOM 2507 O O . ARG B 1 148 ? 49.547 54.222 -11.231 1.00 27.08 145 ARG B O 1
ATOM 2515 N N . GLN B 1 149 ? 50.285 53.225 -13.079 1.00 28.09 146 GLN B N 1
ATOM 2516 C CA . GLN B 1 149 ? 51.210 54.307 -13.343 1.00 28.60 146 GLN B CA 1
ATOM 2517 C C . GLN B 1 149 ? 50.444 55.617 -13.562 1.00 28.92 146 GLN B C 1
ATOM 2518 O O . GLN B 1 149 ? 50.953 56.693 -13.227 1.00 29.45 146 GLN B O 1
ATOM 2524 N N . ASN B 1 150 ? 49.226 55.520 -14.108 1.00 28.75 147 ASN B N 1
ATOM 2525 C CA . ASN B 1 150 ? 48.428 56.705 -14.412 1.00 29.19 147 ASN B CA 1
ATOM 2526 C C . ASN B 1 150 ? 47.481 57.142 -13.277 1.00 29.88 147 ASN B C 1
ATOM 2527 O O . ASN B 1 150 ? 46.778 58.173 -13.400 1.00 30.29 147 ASN B O 1
ATOM 2532 N N . GLY B 1 151 ? 47.476 56.367 -12.186 1.00 29.58 148 GLY B N 1
ATOM 2533 C CA . GLY B 1 151 ? 46.733 56.701 -10.979 1.00 29.26 148 GLY B CA 1
ATOM 2534 C C . GLY B 1 151 ? 45.245 56.466 -11.153 1.00 29.87 148 GLY B C 1
ATOM 2535 O O . GLY B 1 151 ? 44.440 57.074 -10.459 1.00 29.22 148 GLY B O 1
ATOM 2536 N N . ILE B 1 152 ? 44.876 55.593 -12.088 1.00 29.71 149 ILE B N 1
ATOM 2537 C CA . ILE B 1 152 ? 43.469 55.337 -12.342 1.00 30.70 149 ILE B CA 1
ATOM 2538 C C . ILE B 1 152 ? 42.787 54.584 -11.171 1.00 31.32 149 ILE B C 1
ATOM 2539 O O . ILE B 1 152 ? 43.227 53.507 -10.743 1.00 31.52 149 ILE B O 1
ATOM 2544 N N . HIS B 1 153 ? 41.720 55.160 -10.634 1.00 32.01 150 HIS B N 1
ATOM 2545 C CA . HIS B 1 153 ? 40.948 54.454 -9.617 1.00 32.38 150 HIS B CA 1
ATOM 2546 C C . HIS B 1 153 ? 39.522 54.203 -10.063 1.00 32.79 150 HIS B C 1
ATOM 2547 O O . HIS B 1 153 ? 39.102 53.059 -10.217 1.00 33.04 150 HIS B O 1
ATOM 2554 N N . VAL B 1 154 ? 38.787 55.285 -10.275 1.00 33.44 151 VAL B N 1
ATOM 2555 C CA . VAL B 1 154 ? 37.387 55.215 -10.677 1.00 33.95 151 VAL B CA 1
ATOM 2556 C C . VAL B 1 154 ? 37.241 54.600 -12.068 1.00 34.21 151 VAL B C 1
ATOM 2557 O O . VAL B 1 154 ? 38.018 54.906 -12.970 1.00 33.57 151 VAL B O 1
ATOM 2561 N N . SER B 1 155 ? 36.264 53.709 -12.216 1.00 34.74 152 SER B N 1
ATOM 2562 C CA . SER B 1 155 ? 35.840 53.261 -13.533 1.00 35.60 152 SER B CA 1
ATOM 2563 C C . SER B 1 155 ? 34.477 53.879 -13.897 1.00 36.12 152 SER B C 1
ATOM 2564 O O . SER B 1 155 ? 33.576 53.912 -13.062 1.00 36.52 152 SER B O 1
ATOM 2567 N N . PRO B 1 156 ? 34.328 54.407 -15.132 1.00 36.23 153 PRO B N 1
ATOM 2568 C CA . PRO B 1 156 ? 35.359 54.563 -16.164 1.00 35.62 153 PRO B CA 1
ATOM 2569 C C . PRO B 1 156 ? 36.200 55.782 -15.872 1.00 34.72 153 PRO B C 1
ATOM 2570 O O . PRO B 1 156 ? 35.762 56.631 -15.129 1.00 34.19 153 PRO B O 1
ATOM 2574 N N . THR B 1 157 ? 37.396 55.849 -16.459 1.00 34.51 154 THR B N 1
ATOM 2575 C CA . THR B 1 157 ? 38.215 57.069 -16.473 1.00 33.81 154 THR B CA 1
ATOM 2576 C C . THR B 1 157 ? 38.620 57.282 -17.919 1.00 33.75 154 THR B C 1
ATOM 2577 O O . THR B 1 157 ? 38.907 56.297 -18.633 1.00 34.12 154 THR B O 1
ATOM 2581 N N . PHE B 1 158 ? 38.633 58.553 -18.330 1.00 33.12 155 PHE B N 1
ATOM 2582 C CA . PHE B 1 158 ? 38.860 58.966 -19.709 1.00 32.70 155 PHE B CA 1
ATOM 2583 C C . PHE B 1 158 ? 40.152 59.730 -19.797 1.00 32.92 155 PHE B C 1
ATOM 2584 O O . PHE B 1 158 ? 40.403 60.612 -18.979 1.00 33.61 155 PHE B O 1
ATOM 2592 N N . MET B 1 159 ? 40.990 59.375 -20.767 1.00 32.80 156 MET B N 1
ATOM 2593 C CA . MET B 1 159 ? 42.191 60.156 -21.057 1.00 32.59 156 MET B CA 1
ATOM 2594 C C . MET B 1 159 ? 42.092 60.592 -22.516 1.00 33.66 156 MET B C 1
ATOM 2595 O O . MET B 1 159 ? 41.546 59.862 -23.376 1.00 34.37 156 MET B O 1
ATOM 2600 N N . ILE B 1 160 ? 42.595 61.787 -22.790 1.00 33.85 157 ILE B N 1
ATOM 2601 C CA . ILE B 1 160 ? 42.726 62.264 -24.143 1.00 34.29 157 ILE B CA 1
ATOM 2602 C C . ILE B 1 160 ? 44.181 62.646 -24.289 1.00 35.09 157 ILE B C 1
ATOM 2603 O O . ILE B 1 160 ? 44.705 63.432 -23.496 1.00 35.28 157 ILE B O 1
ATOM 2608 N N . ASN B 1 161 ? 44.844 62.049 -25.272 1.00 35.57 158 ASN B N 1
ATOM 2609 C CA . ASN B 1 161 ? 46.278 62.275 -25.466 1.00 36.14 158 ASN B CA 1
ATOM 2610 C C . ASN B 1 161 ? 47.132 62.160 -24.192 1.00 35.78 158 ASN B C 1
ATOM 2611 O O . ASN B 1 161 ? 48.084 62.931 -23.981 1.00 35.97 158 ASN B O 1
ATOM 2616 N N . GLY B 1 162 ? 46.786 61.183 -23.360 1.00 35.18 159 GLY B N 1
ATOM 2617 C CA . GLY B 1 162 ? 47.564 60.862 -22.180 1.00 34.81 159 GLY B CA 1
ATOM 2618 C C . GLY B 1 162 ? 47.211 61.601 -20.905 1.00 34.38 159 GLY B C 1
ATOM 2619 O O . GLY B 1 162 ? 47.769 61.295 -19.846 1.00 34.15 159 GLY B O 1
ATOM 2620 N N . LEU B 1 163 ? 46.313 62.584 -20.987 1.00 33.81 160 LEU B N 1
ATOM 2621 C CA . LEU B 1 163 ? 45.834 63.250 -19.754 1.00 33.33 160 LEU B CA 1
ATOM 2622 C C . LEU B 1 163 ? 44.435 62.812 -19.341 1.00 33.07 160 LEU B C 1
ATOM 2623 O O . LEU B 1 163 ? 43.519 62.761 -20.162 1.00 33.52 160 LEU B O 1
ATOM 2628 N N . VAL B 1 164 ? 44.299 62.488 -18.063 1.00 32.72 161 VAL B N 1
ATOM 2629 C CA . VAL B 1 164 ? 43.021 62.172 -17.463 1.00 32.81 161 VAL B CA 1
ATOM 2630 C C . VAL B 1 164 ? 42.101 63.392 -17.585 1.00 33.54 161 VAL B C 1
ATOM 2631 O O . VAL B 1 164 ? 42.510 64.543 -17.375 1.00 33.55 161 VAL B O 1
ATOM 2635 N N . GLN B 1 165 ? 40.859 63.129 -17.954 1.00 34.19 162 GLN B N 1
ATOM 2636 C CA . GLN B 1 165 ? 39.875 64.181 -18.121 1.00 35.20 162 GLN B CA 1
ATOM 2637 C C . GLN B 1 165 ? 38.798 63.990 -17.058 1.00 35.74 162 GLN B C 1
ATOM 2638 O O . GLN B 1 165 ? 37.867 63.213 -17.260 1.00 34.92 162 GLN B O 1
ATOM 2644 N N . PRO B 1 166 ? 38.948 64.682 -15.908 1.00 36.79 163 PRO B N 1
ATOM 2645 C CA . PRO B 1 166 ? 38.033 64.510 -14.761 1.00 37.60 163 PRO B CA 1
ATOM 2646 C C . PRO B 1 166 ? 36.602 64.908 -15.109 1.00 38.32 163 PRO B C 1
ATOM 2647 O O . PRO B 1 166 ? 35.663 64.284 -14.641 1.00 38.26 163 PRO B O 1
ATOM 2651 N N . GLY B 1 167 ? 36.445 65.904 -15.976 1.00 39.32 164 GLY B N 1
ATOM 2652 C CA . GLY B 1 167 ? 35.116 66.340 -16.402 1.00 40.18 164 GLY B CA 1
ATOM 2653 C C . GLY B 1 167 ? 34.308 65.428 -17.324 1.00 40.82 164 GLY B C 1
ATOM 2654 O O . GLY B 1 167 ? 33.130 65.688 -17.552 1.00 42.25 164 GLY B O 1
ATOM 2655 N N . MET B 1 168 ? 34.901 64.373 -17.876 1.00 40.29 165 MET B N 1
ATOM 2656 C CA . MET B 1 168 ? 34.145 63.505 -18.782 1.00 39.28 165 MET B CA 1
ATOM 2657 C C . MET B 1 168 ? 33.384 62.455 -18.000 1.00 40.15 165 MET B C 1
ATOM 2658 O O . MET B 1 168 ? 33.892 61.907 -17.020 1.00 40.78 165 MET B O 1
ATOM 2663 N N . SER B 1 169 ? 32.173 62.147 -18.446 1.00 40.50 166 SER B N 1
ATOM 2664 C CA . SER B 1 169 ? 31.343 61.183 -17.735 1.00 40.63 166 SER B CA 1
ATOM 2665 C C . SER B 1 169 ? 30.734 60.164 -18.680 1.00 41.04 166 SER B C 1
ATOM 2666 O O . SER B 1 169 ? 30.523 60.453 -19.866 1.00 41.19 166 SER B O 1
ATOM 2669 N N . SER B 1 170 ? 30.446 58.976 -18.148 1.00 41.26 167 SER B N 1
ATOM 2670 C CA . SER B 1 170 ? 29.767 57.933 -18.910 1.00 42.20 167 SER B CA 1
ATOM 2671 C C . SER B 1 170 ? 28.334 58.335 -19.226 1.00 42.57 167 SER B C 1
ATOM 2672 O O . SER B 1 170 ? 27.647 57.651 -19.982 1.00 42.84 167 SER B O 1
ATOM 2675 N N . GLY B 1 171 ? 27.885 59.432 -18.616 1.00 43.09 168 GLY B N 1
ATOM 2676 C CA . GLY B 1 171 ? 26.552 59.967 -18.843 1.00 42.95 168 GLY B CA 1
ATOM 2677 C C . GLY B 1 171 ? 26.479 60.990 -19.964 1.00 43.10 168 GLY B C 1
ATOM 2678 O O . GLY B 1 171 ? 25.396 61.392 -20.356 1.00 43.55 168 GLY B O 1
ATOM 2679 N N . ASP B 1 172 ? 27.623 61.427 -20.477 1.00 42.71 169 ASP B N 1
ATOM 2680 C CA . ASP B 1 172 ? 27.642 62.439 -21.527 1.00 42.45 169 ASP B CA 1
ATOM 2681 C C . ASP B 1 172 ? 26.970 61.977 -22.813 1.00 41.83 169 ASP B C 1
ATOM 2682 O O . ASP B 1 172 ? 26.893 60.771 -23.082 1.00 41.27 169 ASP B O 1
ATOM 2687 N N . PRO B 1 173 ? 26.456 62.936 -23.605 1.00 41.33 170 PRO B N 1
ATOM 2688 C CA . PRO B 1 173 ? 26.101 62.574 -24.972 1.00 40.84 170 PRO B CA 1
ATOM 2689 C C . PRO B 1 173 ? 27.369 62.365 -25.795 1.00 40.55 170 PRO B C 1
ATOM 2690 O O . PRO B 1 173 ? 28.365 63.096 -25.622 1.00 40.85 170 PRO B O 1
ATOM 2694 N N . VAL B 1 174 ? 27.336 61.389 -26.695 1.00 39.72 171 VAL B N 1
ATOM 2695 C CA . VAL B 1 174 ? 28.453 61.193 -27.610 1.00 39.25 171 VAL B CA 1
ATOM 2696 C C . VAL B 1 174 ? 28.979 62.524 -28.202 1.00 39.45 171 VAL B C 1
ATOM 2697 O O . VAL B 1 174 ? 30.192 62.730 -28.327 1.00 39.92 171 VAL B O 1
ATOM 2701 N N . SER B 1 175 ? 28.067 63.438 -28.521 1.00 39.27 172 SER B N 1
ATOM 2702 C CA . SER B 1 175 ? 28.445 64.707 -29.116 1.00 39.42 172 SER B CA 1
ATOM 2703 C C . SER B 1 175 ? 29.346 65.540 -28.215 1.00 39.43 172 SER B C 1
ATOM 2704 O O . SER B 1 175 ? 30.180 66.289 -28.724 1.00 40.15 172 SER B O 1
ATOM 2707 N N . LYS B 1 176 ? 29.199 65.416 -26.889 1.00 39.21 173 LYS B N 1
ATOM 2708 C CA . LYS B 1 176 ? 30.114 66.112 -25.966 1.00 38.59 173 LYS B CA 1
ATOM 2709 C C . LYS B 1 176 ? 31.526 65.493 -26.027 1.00 38.27 173 LYS B C 1
ATOM 2710 O O . LYS B 1 176 ? 32.533 66.227 -26.078 1.00 37.77 173 LYS B O 1
ATOM 2716 N N . TRP B 1 177 ? 31.588 64.153 -26.036 1.00 37.24 174 TRP B N 1
ATOM 2717 C CA . TRP B 1 177 ? 32.864 63.449 -26.176 1.00 36.62 174 TRP B CA 1
ATOM 2718 C C . TRP B 1 177 ? 33.570 63.923 -27.432 1.00 36.99 174 TRP B C 1
ATOM 2719 O O . TRP B 1 177 ? 34.774 64.196 -27.396 1.00 36.71 174 TRP B O 1
ATOM 2730 N N . VAL B 1 178 ? 32.800 64.038 -28.523 1.00 37.19 175 VAL B N 1
ATOM 2731 C CA . VAL B 1 178 ? 33.306 64.517 -29.819 1.00 37.14 175 VAL B CA 1
ATOM 2732 C C . VAL B 1 178 ? 33.952 65.897 -29.728 1.00 37.76 175 VAL B C 1
ATOM 2733 O O . VAL B 1 178 ? 35.069 66.098 -30.222 1.00 37.92 175 VAL B O 1
ATOM 2737 N N . SER B 1 179 ? 33.299 66.850 -29.078 1.00 38.33 176 SER B N 1
ATOM 2738 C CA . SER B 1 179 ? 33.970 68.154 -28.928 1.00 39.61 176 SER B CA 1
ATOM 2739 C C . SER B 1 179 ? 35.083 68.146 -27.879 1.00 39.54 176 SER B C 1
ATOM 2740 O O . SER B 1 179 ? 36.050 68.912 -27.991 1.00 39.88 176 SER B O 1
ATOM 2743 N N . ASP B 1 180 ? 34.948 67.279 -26.870 1.00 39.99 177 ASP B N 1
ATOM 2744 C CA . ASP B 1 180 ? 36.008 67.072 -25.860 1.00 39.67 177 ASP B CA 1
ATOM 2745 C C . ASP B 1 180 ? 37.286 66.612 -26.539 1.00 39.54 177 ASP B C 1
ATOM 2746 O O . ASP B 1 180 ? 38.364 67.151 -26.282 1.00 39.98 177 ASP B O 1
ATOM 2751 N N . ILE B 1 181 ? 37.159 65.613 -27.405 1.00 39.19 178 ILE B N 1
ATOM 2752 C CA . ILE B 1 181 ? 38.303 65.058 -28.120 1.00 39.24 178 ILE B CA 1
ATOM 2753 C C . ILE B 1 181 ? 38.941 66.089 -29.071 1.00 39.66 178 ILE B C 1
ATOM 2754 O O . ILE B 1 181 ? 40.167 66.055 -29.298 1.00 39.87 178 ILE B O 1
ATOM 2759 N N . GLY B 1 182 ? 38.117 67.013 -29.581 1.00 39.98 179 GLY B N 1
ATOM 2760 C CA . GLY B 1 182 ? 38.589 68.211 -30.296 1.00 40.05 179 GLY B CA 1
ATOM 2761 C C . GLY B 1 182 ? 39.182 67.974 -31.680 1.00 40.21 179 GLY B C 1
ATOM 2762 O O . GLY B 1 182 ? 38.893 66.959 -32.328 1.00 40.33 179 GLY B O 1
#

Nearest PDB structures (foldseek):
  3gn3-assembly1_A  TM=1.002E+00  e=1.078E-31  Pseudomonas syringae pv. tomato
  4n30-assembly1_A  TM=6.916E-01  e=1.026E-05  Pseudomonas aeruginosa
  5c00-assembly3_C  TM=6.139E-01  e=5.729E-05  Corynebacterium diphtheriae NCTC 13129
  9edl-assembly1_A  TM=5.974E-01  e=9.888E-04  Francisella tularensis subsp. tularensis SCHU S4
  4z7x-assembly2_B  TM=5.030E-01  e=2.722E-04  Actinomyces oris

Solvent-accessible surface area: 14606 Å² total; per-residue (Å²): 181,78,29,54,42,4,16,44,27,132,8,116,114,43,0,2,0,0,4,0,10,1,6,62,121,2,21,98,0,20,104,41,16,94,62,0,23,82,97,12,19,88,107,76,3,14,4,50,4,8,2,4,12,2,17,22,8,9,4,3,8,1,0,2,4,0,0,8,0,0,23,81,50,121,39,18,70,88,11,0,66,35,0,7,48,7,0,8,68,60,56,142,70,1,14,11,63,128,37,3,16,36,125,6,31,97,8,16,0,50,59,0,4,33,48,0,41,163,86,25,68,42,86,0,53,158,18,3,57,55,63,118,6,25,84,12,2,56,58,6,12,118,53,4,18,150,50,39,4,27,96,12,14,19,3,1,21,88,36,128,61,48,128,63,17,50,8,45,18,86,14,71,79,0,39,85,52,8,63,192,68,31,64,49,4,13,35,22,131,6,121,99,39,0,2,0,0,5,0,9,1,6,64,128,2,18,112,0,20,102,40,16,98,77,0,24,80,120,18,24,101,101,79,3,16,4,52,4,8,3,4,13,2,17,22,11,8,3,3,8,2,0,3,4,0,0,7,0,0,20,87,54,184,40,17,82,75,9,0,67,35,0,7,49,8,0,9,68,63,47,140,72,1,15,10,110,112,37,4,14,35,122,6,33,98,4,18,0,54,61,0,6,36,41,0,44,172,83,24,69,45,81,0,58,158,16,3,58,56,59,118,7,24,81,14,3,56,58,6,12,116,54,3,16,152,48,40,3,32,99,15,15,17,4,2,17,75,35,132,60,52,126,65,17,52,9,44,17,85,24,78,72,0,47,84,50,4,70

Organism: Pseudomonas syringae pv. tomato (strain ATCC BAA-871 / DC3000) (NCBI:txid223283)

CATH classification: 3.40.30.10

Radius of gyration: 20.88 Å; Cα contacts (8 Å, |Δi|>4): 674; chains: 2; bounding box: 45×45×60 Å